Protein AF-A0A382S6Z7-F1 (afdb_monomer_lite)

Secondary structure (DSSP, 8-state):
-EEHHHHHHHHHHHTTS--TT--HHHHHHTTT-EE-TT--EESS--SS-------HHHHHHHHHHTHHHHHHGGG-SSHHHHHHHHHHHHHHTTS---HHHHHHHHHHHHHHHH--GGGS-SEEEEE--SSSHHHHHHHHH-TTSPEEEEE-HHHHHHHHHHHHHH-TT--EEE--SHHHHHHHHH-TT--EEEEEGGGGGGGGGS-EEEEEEESGGGGS-HHHHHHHHHHHHS-SSS--EEEEE--SEEE-TTS-EEEGGGSS---

Sequence (267 aa):
MLFDEDILVALEKAANKPEKTRSSFWEYELEDFSFTAKGEMTGLICVGNISKKYSQIHKAAHWLLQWPYRYIVRKSQNFGECYDLAKFIAEGQERAVTLDMVRQTLGLAVIKDNLDVKGLEGVNLVIGDGYGVMTSLLKLSYSETKIVTVNLTTPLLMDLVYARKAIPSLRIALPTNQVEMMDALNQNDIDVIAIQADNSKLIAEANVGLAVALHSMQEMTNSVIKSYFDLLRGNKNDRTAFYCLNRIYKQLYDGEEIKFFDFPWSP

Structure (mmCIF, N/CA/C/O backbone):
data_AF-A0A382S6Z7-F1
#
_entry.id   AF-A0A382S6Z7-F1
#
loop_
_atom_site.group_PDB
_atom_site.id
_atom_site.type_symbol
_atom_site.label_atom_id
_atom_site.label_alt_id
_atom_site.label_comp_id
_atom_site.label_asym_id
_atom_site.label_entity_id
_atom_site.label_seq_id
_atom_site.pdbx_PDB_ins_code
_atom_site.Cartn_x
_atom_site.Cartn_y
_atom_site.Cartn_z
_atom_site.occupancy
_atom_site.B_iso_or_equiv
_atom_site.auth_seq_id
_atom_site.auth_comp_id
_atom_site.auth_asym_id
_atom_site.auth_atom_id
_atom_site.pdbx_PDB_model_num
ATOM 1 N N . MET A 1 1 ? 0.080 17.765 10.768 1.00 82.56 1 MET A N 1
ATOM 2 C CA . MET A 1 1 ? -0.189 16.842 9.649 1.00 82.56 1 MET A CA 1
ATOM 3 C C . MET A 1 1 ? 0.324 17.497 8.384 1.00 82.56 1 MET A C 1
ATOM 5 O O . MET A 1 1 ? 0.127 18.699 8.235 1.00 82.56 1 MET A O 1
ATOM 9 N N . LEU A 1 2 ? 1.012 16.750 7.521 1.00 77.56 2 LEU A N 1
ATOM 10 C CA . LEU A 1 2 ? 1.468 17.248 6.217 1.00 77.56 2 LEU A CA 1
ATOM 11 C C . LEU A 1 2 ? 0.495 16.837 5.109 1.00 77.56 2 LEU A C 1
ATOM 13 O O . LEU A 1 2 ? -0.210 15.838 5.262 1.00 77.56 2 LEU A O 1
ATOM 17 N N . PHE A 1 3 ? 0.511 17.587 4.005 1.00 84.62 3 PHE A N 1
ATOM 18 C CA . PHE A 1 3 ? -0.336 17.370 2.832 1.00 84.62 3 PHE A CA 1
ATOM 19 C C . PHE A 1 3 ? 0.481 17.369 1.536 1.00 84.62 3 PHE A C 1
ATOM 21 O O . PHE A 1 3 ? 1.469 18.090 1.415 1.00 84.62 3 PHE A O 1
ATOM 28 N N . ASP A 1 4 ? 0.061 16.553 0.573 1.00 87.38 4 ASP A N 1
ATOM 29 C CA . ASP A 1 4 ? 0.499 16.595 -0.827 1.00 87.38 4 ASP A CA 1
ATOM 30 C C . ASP A 1 4 ? 2.032 16.677 -1.034 1.00 87.38 4 ASP A C 1
ATOM 32 O O . ASP A 1 4 ? 2.762 15.800 -0.564 1.00 87.38 4 ASP A O 1
ATOM 36 N N . GLU A 1 5 ? 2.558 17.635 -1.801 1.00 81.31 5 GLU A N 1
ATOM 37 C CA . GLU A 1 5 ? 3.997 17.708 -2.128 1.00 81.31 5 GLU A CA 1
ATOM 38 C C . GLU A 1 5 ? 4.900 17.799 -0.890 1.00 81.31 5 GLU A C 1
ATOM 40 O O . GLU A 1 5 ? 5.970 17.181 -0.858 1.00 81.31 5 GLU A O 1
ATOM 45 N N . ASP A 1 6 ? 4.434 18.451 0.178 1.00 89.94 6 ASP A N 1
ATOM 46 C CA . ASP A 1 6 ? 5.185 18.548 1.431 1.00 89.94 6 ASP A CA 1
ATOM 47 C C . ASP A 1 6 ? 5.413 17.169 2.068 1.00 89.94 6 ASP A C 1
ATOM 49 O O . ASP A 1 6 ? 6.440 16.945 2.714 1.00 89.94 6 ASP A O 1
ATOM 53 N N . ILE A 1 7 ? 4.501 16.213 1.839 1.00 94.62 7 ILE A N 1
ATOM 54 C CA . ILE A 1 7 ? 4.650 14.823 2.294 1.00 94.62 7 ILE A CA 1
ATOM 55 C C . ILE A 1 7 ? 5.824 14.149 1.594 1.00 94.62 7 ILE A C 1
ATOM 57 O O . ILE A 1 7 ? 6.635 13.506 2.258 1.00 94.62 7 ILE A O 1
ATOM 61 N N . LEU A 1 8 ? 5.930 14.281 0.268 1.00 96.06 8 LEU A N 1
ATOM 62 C CA . LEU A 1 8 ? 6.971 13.581 -0.490 1.00 96.06 8 LEU A CA 1
ATOM 63 C C . LEU A 1 8 ? 8.356 14.083 -0.084 1.00 96.06 8 LEU A C 1
ATOM 65 O O . LEU A 1 8 ? 9.254 13.288 0.183 1.00 96.06 8 LEU A O 1
ATOM 69 N N . VAL A 1 9 ? 8.499 15.403 0.055 1.00 95.88 9 VAL A N 1
ATOM 70 C CA . VAL A 1 9 ? 9.742 16.029 0.520 1.00 95.88 9 VAL A CA 1
ATOM 71 C C . VAL A 1 9 ? 10.069 15.614 1.958 1.00 95.88 9 VAL A C 1
ATOM 73 O O . VAL A 1 9 ? 11.237 15.403 2.291 1.00 95.88 9 VAL A O 1
ATOM 76 N N . ALA A 1 10 ? 9.067 15.493 2.832 1.00 96.12 10 ALA A N 1
ATOM 77 C CA . ALA A 1 10 ? 9.279 15.048 4.206 1.00 96.12 10 ALA A CA 1
ATOM 78 C C . ALA A 1 10 ? 9.725 13.580 4.287 1.00 96.12 10 ALA A C 1
ATOM 80 O O . ALA A 1 10 ? 10.651 13.277 5.043 1.00 96.12 10 ALA A O 1
ATOM 81 N N . LEU A 1 11 ? 9.115 12.692 3.496 1.00 97.12 11 LEU A N 1
ATOM 82 C CA . LEU A 1 11 ? 9.504 11.283 3.417 1.00 97.12 11 LEU A CA 1
ATOM 83 C C . LEU A 1 11 ? 10.901 11.122 2.805 1.00 97.12 11 LEU A C 1
ATOM 85 O O . LEU A 1 11 ? 11.712 10.390 3.362 1.00 97.12 11 LEU A O 1
ATOM 89 N N . GLU A 1 12 ? 11.235 11.863 1.743 1.00 96.56 12 GLU A N 1
ATOM 90 C CA . GLU A 1 12 ? 12.584 11.864 1.154 1.00 96.56 12 GLU A CA 1
ATOM 91 C C . GLU A 1 12 ? 13.645 12.283 2.182 1.00 96.56 12 GLU A C 1
ATOM 93 O O . GLU A 1 12 ? 14.653 11.601 2.363 1.00 96.56 12 GLU A O 1
ATOM 98 N N . LYS A 1 13 ? 13.390 13.348 2.955 1.00 95.56 13 LYS A N 1
ATOM 99 C CA . LYS A 1 13 ? 14.279 13.776 4.053 1.00 95.56 13 LYS A CA 1
ATOM 100 C C . LYS A 1 13 ? 14.400 12.741 5.176 1.00 95.56 13 LYS A C 1
ATOM 102 O O . LYS A 1 13 ? 15.355 12.789 5.953 1.00 95.56 13 LYS A O 1
ATOM 107 N N . ALA A 1 14 ? 13.418 11.856 5.318 1.00 94.88 14 ALA A N 1
ATOM 108 C CA . ALA A 1 14 ? 13.390 10.818 6.339 1.00 94.88 14 ALA A CA 1
ATOM 109 C C . ALA A 1 14 ? 13.899 9.452 5.843 1.00 94.88 14 ALA A C 1
ATOM 111 O O . ALA A 1 14 ? 14.156 8.599 6.685 1.00 94.88 14 ALA A O 1
ATOM 112 N N . ALA A 1 15 ? 14.100 9.258 4.535 1.00 91.38 15 ALA A N 1
ATOM 113 C CA . ALA A 1 15 ? 14.433 7.972 3.909 1.00 91.38 15 ALA A CA 1
ATOM 114 C C . ALA A 1 15 ? 15.647 7.263 4.541 1.00 91.38 15 ALA A C 1
ATOM 116 O O . ALA A 1 15 ? 15.628 6.054 4.763 1.00 91.38 15 ALA A O 1
ATOM 117 N N . ASN A 1 16 ?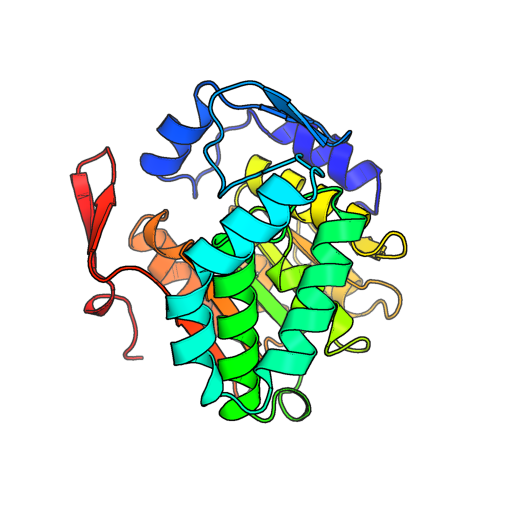 16.677 8.031 4.910 1.00 87.62 16 ASN A N 1
ATOM 118 C CA . ASN A 1 16 ? 17.919 7.503 5.487 1.00 87.62 16 ASN A CA 1
ATOM 119 C C . ASN A 1 16 ? 17.882 7.356 7.016 1.00 87.62 16 ASN A C 1
ATOM 121 O O . ASN A 1 16 ? 18.885 6.987 7.627 1.00 87.62 16 ASN A O 1
ATOM 125 N N . LYS A 1 17 ? 16.762 7.690 7.669 1.00 92.94 17 LYS A N 1
ATOM 126 C CA . LYS A 1 17 ? 16.643 7.524 9.119 1.00 92.94 17 LYS A CA 1
ATOM 127 C C . LYS A 1 17 ? 16.452 6.038 9.455 1.00 92.94 17 LYS A C 1
ATOM 129 O O . LYS A 1 17 ? 15.783 5.331 8.700 1.00 92.94 17 LYS A O 1
ATOM 134 N N . PRO A 1 18 ? 17.008 5.561 10.582 1.00 92.00 18 PRO A N 1
ATOM 135 C CA . PRO A 1 18 ? 16.705 4.227 11.086 1.00 92.00 18 PRO A CA 1
ATOM 136 C C . PRO A 1 18 ? 15.209 4.077 11.379 1.00 92.00 18 PRO A C 1
ATOM 138 O O . PRO A 1 18 ? 14.594 4.991 11.931 1.00 92.00 18 PRO A O 1
ATOM 141 N N . GLU A 1 19 ? 14.652 2.914 11.055 1.00 95.25 19 GLU A N 1
ATOM 142 C CA . GLU A 1 19 ? 13.253 2.558 11.312 1.00 95.25 19 GLU A CA 1
ATOM 143 C C . GLU A 1 19 ? 13.210 1.300 12.175 1.00 95.25 19 GLU A C 1
ATOM 145 O O . GLU A 1 19 ? 13.873 0.310 11.874 1.00 95.25 19 GLU A O 1
ATOM 150 N N . LYS A 1 20 ? 12.422 1.322 13.251 1.00 94.56 20 LYS A N 1
ATOM 151 C CA . LYS A 1 20 ? 12.337 0.207 14.211 1.00 94.56 20 LYS A CA 1
ATOM 152 C C . LYS A 1 20 ? 11.672 -1.031 13.620 1.00 94.56 20 LYS A C 1
ATOM 154 O O . LYS A 1 20 ? 11.891 -2.135 14.101 1.00 94.56 20 LYS A O 1
ATOM 159 N N . THR A 1 21 ? 10.812 -0.828 12.630 1.00 94.06 21 THR A N 1
ATOM 160 C CA . THR A 1 21 ? 10.058 -1.881 11.942 1.00 94.06 21 THR A CA 1
ATOM 161 C C . THR A 1 21 ? 10.783 -2.443 10.718 1.00 94.06 21 THR A C 1
ATOM 163 O O . THR A 1 21 ? 10.253 -3.341 10.062 1.00 94.06 21 THR A O 1
ATOM 166 N N . ARG A 1 22 ? 11.988 -1.946 10.405 1.00 95.06 22 ARG A N 1
ATOM 167 C CA . ARG A 1 22 ? 12.797 -2.439 9.287 1.00 95.06 22 ARG A CA 1
ATOM 168 C C . ARG A 1 22 ? 13.371 -3.815 9.624 1.00 95.06 22 ARG A C 1
ATOM 170 O O . ARG A 1 22 ? 13.937 -4.012 10.693 1.00 95.06 22 ARG A O 1
ATOM 177 N N . SER A 1 23 ? 13.195 -4.765 8.713 1.00 95.94 23 SER A N 1
ATOM 178 C CA . SER A 1 23 ? 13.784 -6.101 8.811 1.00 95.94 23 SER A CA 1
ATOM 179 C C . SER A 1 23 ? 15.176 -6.135 8.183 1.00 95.94 23 SER A C 1
ATOM 181 O O . SER A 1 23 ? 15.502 -5.280 7.358 1.00 95.94 23 SER A O 1
ATOM 183 N N . SER A 1 24 ? 15.951 -7.181 8.477 1.00 95.56 24 SER A N 1
ATOM 184 C CA . SER A 1 24 ? 17.239 -7.443 7.815 1.00 95.56 24 SER A CA 1
ATOM 185 C C . SER A 1 24 ? 17.129 -7.479 6.286 1.00 95.56 24 SER A C 1
ATOM 187 O O . SER A 1 24 ? 18.028 -7.012 5.592 1.00 95.56 24 SER A O 1
ATOM 189 N N . PHE A 1 25 ? 16.001 -7.964 5.747 1.00 94.00 25 PHE A N 1
ATOM 190 C CA . PHE A 1 25 ? 15.706 -7.895 4.314 1.00 94.00 25 PHE A CA 1
ATOM 191 C C . PHE A 1 25 ? 15.747 -6.452 3.806 1.00 94.00 25 PHE A C 1
ATOM 193 O O . PHE A 1 25 ? 16.512 -6.150 2.898 1.00 94.00 25 PHE A O 1
ATOM 200 N N . TRP A 1 26 ? 14.982 -5.549 4.420 1.00 93.31 26 TRP A N 1
ATOM 201 C CA . TRP A 1 26 ? 14.932 -4.151 3.991 1.00 93.31 26 TRP A CA 1
ATOM 202 C C . TRP A 1 26 ? 16.185 -3.347 4.342 1.00 93.31 26 TRP A C 1
ATOM 204 O O . TRP A 1 26 ? 16.448 -2.348 3.683 1.00 93.31 26 TRP A O 1
ATOM 214 N N . GLU A 1 27 ? 16.964 -3.748 5.346 1.00 93.44 27 GLU A N 1
ATOM 215 C CA . GLU A 1 27 ? 18.290 -3.163 5.582 1.00 93.44 27 GLU A CA 1
ATOM 216 C C . GLU A 1 27 ? 19.216 -3.400 4.387 1.00 93.44 27 GLU A C 1
ATOM 218 O O . GLU A 1 27 ? 19.804 -2.451 3.878 1.00 93.44 27 GLU A O 1
ATOM 223 N N . TYR A 1 28 ? 19.273 -4.640 3.900 1.00 91.56 28 TYR A N 1
ATOM 224 C CA . TYR A 1 28 ? 20.085 -5.011 2.743 1.00 91.56 28 TYR A CA 1
ATOM 225 C C . TYR A 1 28 ? 19.556 -4.404 1.438 1.00 91.56 28 TYR A C 1
ATOM 227 O O . TYR A 1 28 ? 20.299 -3.796 0.675 1.00 91.56 28 TYR A O 1
ATOM 235 N N . GLU A 1 29 ? 18.248 -4.516 1.189 1.00 89.38 29 GLU A N 1
ATOM 236 C CA . GLU A 1 29 ? 17.618 -4.000 -0.032 1.00 89.38 29 GLU A CA 1
ATOM 237 C C . GLU A 1 29 ? 17.712 -2.466 -0.169 1.00 89.38 29 GLU A C 1
ATOM 239 O O . GLU A 1 29 ? 17.576 -1.938 -1.275 1.00 89.38 29 GLU A O 1
ATOM 244 N N . LEU A 1 30 ? 17.919 -1.738 0.936 1.00 90.25 30 LEU A N 1
ATOM 245 C CA . LEU A 1 30 ? 18.065 -0.279 0.940 1.00 90.25 30 LEU A CA 1
ATOM 246 C C . LEU A 1 30 ? 19.521 0.210 0.981 1.00 90.25 30 LEU A C 1
ATOM 248 O O . LEU A 1 30 ? 19.723 1.416 0.869 1.00 90.25 30 LEU A O 1
ATOM 252 N N . GLU A 1 31 ? 20.521 -0.670 1.116 1.00 88.25 31 GLU A N 1
ATOM 253 C CA . GLU A 1 31 ? 21.931 -0.273 1.295 1.00 88.25 31 GLU A CA 1
ATOM 254 C C . GLU A 1 31 ? 22.450 0.594 0.133 1.00 88.25 31 GLU A C 1
ATOM 256 O O . GLU A 1 31 ? 23.046 1.647 0.359 1.00 88.25 31 GLU A O 1
ATOM 261 N N . ASP A 1 32 ? 22.126 0.206 -1.103 1.00 85.31 32 ASP A N 1
ATOM 262 C CA . ASP A 1 32 ? 22.527 0.908 -2.331 1.00 85.31 32 ASP A CA 1
ATOM 263 C C . ASP A 1 32 ? 21.342 1.528 -3.087 1.00 85.31 32 ASP A C 1
ATOM 265 O O . ASP A 1 32 ? 21.479 1.932 -4.245 1.00 85.31 32 ASP A O 1
ATOM 269 N N . PHE A 1 33 ? 20.162 1.589 -2.468 1.00 90.62 33 PHE A N 1
ATOM 270 C CA . PHE A 1 33 ? 18.942 2.071 -3.109 1.00 90.62 33 PHE A CA 1
ATOM 271 C C . PHE A 1 33 ? 18.539 3.451 -2.593 1.00 90.62 33 PHE A C 1
ATOM 273 O O . PHE A 1 33 ? 18.463 3.696 -1.391 1.00 90.62 33 PHE A O 1
ATOM 280 N N . SER A 1 34 ? 18.179 4.351 -3.508 1.00 90.81 34 SER A N 1
ATOM 281 C CA . SER A 1 34 ? 17.532 5.608 -3.136 1.00 90.81 34 SER A CA 1
ATOM 282 C C . SER A 1 34 ? 16.433 6.010 -4.109 1.00 90.81 34 SER A C 1
ATOM 284 O O . SER A 1 34 ? 16.435 5.651 -5.293 1.00 90.81 34 SER A O 1
ATOM 286 N N . PHE A 1 35 ? 15.483 6.780 -3.584 1.00 93.69 35 PHE A N 1
ATOM 287 C CA . PHE A 1 35 ? 14.333 7.275 -4.320 1.00 93.69 35 PHE A CA 1
ATOM 288 C C . PHE A 1 35 ? 13.983 8.698 -3.876 1.00 93.69 35 PHE A C 1
ATOM 290 O O . PHE A 1 35 ? 14.028 9.000 -2.684 1.00 93.69 35 PHE A O 1
ATOM 297 N N . THR A 1 36 ? 13.638 9.565 -4.828 1.00 94.62 36 THR A N 1
ATOM 298 C CA . THR A 1 36 ? 13.372 10.993 -4.572 1.00 94.62 36 THR A CA 1
ATOM 299 C C . THR A 1 36 ? 11.892 11.339 -4.714 1.00 94.62 36 THR A C 1
ATOM 301 O O . THR A 1 36 ? 11.138 10.636 -5.393 1.00 94.62 36 THR A O 1
ATOM 304 N N . ALA A 1 37 ? 11.465 12.478 -4.158 1.00 95.06 37 ALA A N 1
ATOM 305 C CA . ALA A 1 37 ? 10.106 13.001 -4.329 1.00 95.06 37 ALA A CA 1
ATOM 306 C C . ALA A 1 37 ? 9.730 13.252 -5.801 1.00 95.06 37 ALA A C 1
ATOM 308 O O . ALA A 1 37 ? 8.556 13.231 -6.158 1.00 95.06 37 ALA A O 1
ATOM 309 N N . LYS A 1 38 ? 10.723 13.426 -6.683 1.00 92.75 38 LYS A N 1
ATOM 310 C CA . LYS A 1 38 ? 10.524 13.583 -8.135 1.00 92.75 38 LYS A CA 1
ATOM 311 C C . LYS A 1 38 ? 10.330 12.252 -8.870 1.00 92.75 38 LYS A C 1
ATOM 313 O O . LYS A 1 38 ? 10.080 12.234 -10.076 1.00 92.75 38 LYS A O 1
ATOM 318 N N . GLY A 1 39 ? 10.447 11.128 -8.167 1.00 90.88 39 GLY A N 1
ATOM 319 C CA . GLY A 1 39 ? 10.355 9.793 -8.745 1.00 90.88 39 GLY A CA 1
ATOM 320 C C . GLY A 1 39 ? 11.619 9.336 -9.470 1.00 90.88 39 GLY A C 1
ATOM 321 O O . GLY A 1 39 ? 11.532 8.505 -10.380 1.00 90.88 39 GLY A O 1
ATOM 322 N N . GLU A 1 40 ? 12.776 9.887 -9.101 1.00 90.75 40 GLU A N 1
ATOM 323 C CA . GLU A 1 40 ? 14.080 9.424 -9.571 1.00 90.75 40 GLU A CA 1
ATOM 324 C C . GLU A 1 40 ? 14.557 8.278 -8.681 1.00 90.75 40 GLU A C 1
ATOM 326 O O . GLU A 1 40 ? 14.350 8.297 -7.471 1.00 90.75 40 GLU A O 1
ATOM 331 N N . MET A 1 41 ? 15.173 7.270 -9.292 1.00 89.00 41 MET A N 1
ATOM 332 C CA . MET A 1 41 ? 15.599 6.043 -8.628 1.00 89.00 41 MET A CA 1
ATOM 333 C C . MET A 1 41 ? 17.057 5.774 -8.977 1.00 89.00 41 MET A C 1
ATOM 335 O O . MET A 1 41 ? 17.421 5.821 -10.156 1.00 89.00 41 MET A O 1
ATOM 339 N N . THR A 1 42 ? 17.873 5.473 -7.971 1.00 86.12 42 THR A N 1
ATOM 340 C CA . THR A 1 42 ? 19.259 5.025 -8.157 1.00 86.12 42 THR A CA 1
ATOM 341 C C . THR A 1 42 ? 19.510 3.762 -7.338 1.00 86.12 42 THR A C 1
ATOM 343 O O . THR A 1 42 ? 18.844 3.544 -6.327 1.00 86.12 42 THR A O 1
ATOM 346 N N . GLY A 1 43 ? 20.428 2.917 -7.812 1.00 82.31 43 GLY A N 1
ATOM 347 C CA . GLY A 1 43 ? 20.705 1.615 -7.205 1.00 82.31 43 GLY A CA 1
ATOM 348 C C . GLY A 1 43 ? 20.059 0.428 -7.911 1.00 82.31 43 GLY A C 1
ATOM 349 O O . GLY A 1 43 ? 19.404 0.561 -8.951 1.00 82.31 43 GLY A O 1
ATOM 350 N N . LEU A 1 44 ? 20.263 -0.756 -7.334 1.00 70.81 44 LEU A N 1
ATOM 351 C CA . LEU A 1 44 ? 19.542 -1.968 -7.711 1.00 70.81 44 LEU A CA 1
ATOM 352 C C . LEU A 1 44 ? 18.081 -1.840 -7.270 1.00 70.81 44 LEU A C 1
ATOM 354 O O . LEU A 1 44 ? 17.795 -1.505 -6.126 1.00 70.81 44 LEU A O 1
ATOM 358 N N . ILE A 1 45 ? 17.148 -2.086 -8.193 1.00 66.19 45 ILE A N 1
ATOM 359 C CA . ILE A 1 45 ? 15.714 -2.022 -7.893 1.00 66.19 45 ILE A CA 1
ATOM 360 C C . ILE A 1 45 ? 15.371 -3.156 -6.924 1.00 66.19 45 ILE A C 1
ATOM 362 O O . ILE A 1 45 ? 15.356 -4.318 -7.329 1.00 66.19 45 ILE A O 1
ATOM 366 N N . CYS A 1 46 ? 15.050 -2.801 -5.684 1.00 64.88 46 CYS A N 1
ATOM 367 C CA . CYS A 1 46 ? 14.620 -3.741 -4.652 1.00 64.88 46 CYS A CA 1
ATOM 368 C C . CYS A 1 46 ? 13.095 -3.915 -4.569 1.00 64.88 46 CYS A C 1
ATOM 370 O O . CYS A 1 46 ? 12.597 -4.925 -4.076 1.00 64.88 46 CYS A O 1
ATOM 372 N N . VAL A 1 47 ? 12.328 -2.956 -5.098 1.00 62.12 47 VAL A N 1
ATOM 373 C CA . VAL A 1 47 ? 10.860 -2.976 -5.057 1.00 62.12 47 VAL A CA 1
ATOM 374 C C . VAL A 1 47 ? 10.313 -3.423 -6.407 1.00 62.12 47 VAL A C 1
ATOM 376 O O . VAL A 1 47 ? 10.477 -2.720 -7.402 1.00 62.12 47 VAL A O 1
ATOM 379 N N . GLY A 1 48 ? 9.633 -4.571 -6.462 1.00 59.66 48 GLY A N 1
ATOM 380 C CA . GLY A 1 48 ? 8.891 -5.038 -7.642 1.00 59.66 48 GLY A CA 1
ATOM 381 C C . GLY A 1 48 ? 9.660 -4.963 -8.975 1.00 59.66 48 GLY A C 1
ATOM 382 O O . GLY A 1 48 ? 10.868 -5.159 -9.040 1.00 59.66 48 GLY A O 1
ATOM 383 N N . ASN A 1 49 ? 8.953 -4.718 -10.083 1.00 63.62 49 ASN A N 1
ATOM 384 C CA . ASN A 1 49 ? 9.571 -4.592 -11.408 1.00 63.62 49 ASN A CA 1
ATOM 385 C C . ASN A 1 49 ? 9.056 -3.335 -12.123 1.00 63.62 49 ASN A C 1
ATOM 387 O O . ASN A 1 49 ? 7.843 -3.139 -12.222 1.00 63.62 49 ASN A O 1
ATOM 391 N N . ILE A 1 50 ? 9.971 -2.519 -12.657 1.00 68.38 50 ILE A N 1
ATOM 392 C CA . ILE A 1 50 ? 9.675 -1.381 -13.535 1.00 68.38 50 ILE A CA 1
ATOM 393 C C . ILE A 1 50 ? 10.187 -1.701 -14.940 1.00 68.38 50 ILE A C 1
ATOM 395 O O . ILE A 1 50 ? 11.382 -1.893 -15.150 1.00 68.38 50 ILE A O 1
ATOM 399 N N . SER A 1 51 ? 9.300 -1.642 -15.935 1.00 67.81 51 SER A N 1
ATOM 400 C CA . SER A 1 51 ? 9.698 -1.625 -17.347 1.00 67.81 51 SER A CA 1
ATOM 401 C C . SER A 1 51 ? 9.160 -0.368 -18.024 1.00 67.81 51 SER A C 1
ATOM 403 O O . SER A 1 51 ? 7.960 -0.251 -18.256 1.00 67.81 51 SER A O 1
ATOM 405 N N . LYS A 1 52 ? 10.050 0.574 -18.367 1.00 64.88 52 LYS A N 1
ATOM 406 C CA . LYS A 1 52 ? 9.722 1.821 -19.093 1.00 64.88 52 LYS A CA 1
ATOM 407 C C . LYS A 1 52 ? 9.567 1.628 -20.617 1.00 64.88 52 LYS A C 1
ATOM 409 O O . LYS A 1 52 ? 9.637 2.590 -21.375 1.00 64.88 52 LYS A O 1
ATOM 414 N N . LYS A 1 53 ? 9.458 0.393 -21.125 1.00 60.66 53 LYS A N 1
ATOM 415 C CA . LYS A 1 53 ? 9.682 0.116 -22.558 1.00 60.66 53 LYS A CA 1
ATOM 416 C C . LYS A 1 53 ? 8.382 -0.027 -23.355 1.00 60.66 53 LYS A C 1
ATOM 418 O O . LYS A 1 53 ? 7.621 -0.974 -23.190 1.00 60.66 53 LYS A O 1
ATOM 423 N N . TYR A 1 54 ? 8.194 0.910 -24.285 1.00 61.34 54 TYR A N 1
ATOM 424 C CA . TYR A 1 54 ? 6.974 1.111 -25.073 1.00 61.34 54 TYR A CA 1
ATOM 425 C C . TYR A 1 54 ? 6.925 0.391 -26.428 1.00 61.34 54 TYR A C 1
ATOM 427 O O . TYR A 1 54 ? 5.911 0.511 -27.119 1.00 61.34 54 TYR A O 1
ATOM 435 N N . SER A 1 55 ? 7.972 -0.331 -26.854 1.00 71.56 55 SER A N 1
ATOM 436 C CA . SER A 1 55 ? 7.944 -0.935 -28.194 1.00 71.56 55 SER A CA 1
ATOM 437 C C . SER A 1 55 ? 6.815 -1.965 -28.296 1.00 71.56 55 SER A C 1
ATOM 439 O O . SER A 1 55 ? 6.595 -2.768 -27.386 1.00 71.56 55 SER A O 1
ATOM 441 N N . GLN A 1 56 ? 6.080 -1.944 -29.409 1.00 73.50 56 GLN A N 1
ATOM 442 C CA . GLN A 1 56 ? 4.931 -2.835 -29.599 1.00 73.50 56 GLN A CA 1
ATOM 443 C C . GLN A 1 56 ? 5.340 -4.313 -29.555 1.00 73.50 56 GLN A C 1
ATOM 445 O O . GLN A 1 56 ? 4.615 -5.145 -29.019 1.00 73.50 56 GLN A O 1
ATOM 450 N N . ILE A 1 57 ? 6.554 -4.623 -30.023 1.00 77.62 57 ILE A N 1
ATOM 451 C CA . ILE A 1 57 ? 7.159 -5.959 -29.932 1.00 77.62 57 ILE A CA 1
ATOM 452 C C . ILE A 1 57 ? 7.344 -6.369 -28.468 1.00 77.62 57 ILE A C 1
ATOM 454 O O . ILE A 1 57 ? 7.020 -7.491 -28.090 1.00 77.62 57 ILE A O 1
ATOM 458 N N . HIS A 1 58 ? 7.826 -5.456 -27.622 1.00 74.50 58 HIS A N 1
ATOM 459 C CA . HIS A 1 58 ? 8.018 -5.729 -26.203 1.00 74.50 58 HIS A CA 1
ATOM 460 C C . HIS A 1 58 ? 6.682 -5.922 -25.477 1.00 74.50 58 HIS A C 1
ATOM 462 O O . HIS A 1 58 ? 6.552 -6.854 -24.687 1.00 74.50 58 HIS A O 1
ATOM 468 N N . LYS A 1 59 ? 5.664 -5.111 -25.799 1.00 72.19 59 LYS A N 1
ATOM 469 C CA . LYS A 1 59 ? 4.298 -5.287 -25.278 1.00 72.19 59 LYS A CA 1
ATOM 470 C C . LYS A 1 59 ? 3.712 -6.642 -25.682 1.00 72.19 59 LYS A C 1
ATOM 472 O O . LYS A 1 59 ? 3.161 -7.336 -24.831 1.00 72.19 59 LYS A O 1
ATOM 477 N N . ALA A 1 60 ? 3.881 -7.044 -26.943 1.00 79.00 60 ALA A N 1
ATOM 478 C CA . ALA A 1 60 ? 3.438 -8.346 -27.435 1.00 79.00 60 ALA A CA 1
ATOM 479 C C . ALA A 1 60 ? 4.165 -9.502 -26.728 1.00 79.00 60 ALA A C 1
ATOM 481 O O . ALA A 1 60 ? 3.518 -10.439 -26.265 1.00 79.00 60 ALA A O 1
ATOM 482 N N . ALA A 1 61 ? 5.488 -9.412 -26.565 1.00 81.31 61 ALA A N 1
ATOM 483 C CA . ALA A 1 61 ? 6.273 -10.408 -25.839 1.00 81.31 61 ALA A CA 1
ATOM 484 C C . ALA A 1 61 ? 5.848 -10.512 -24.364 1.00 81.31 61 ALA A C 1
ATOM 486 O O . ALA A 1 61 ? 5.606 -11.612 -23.872 1.00 81.31 61 ALA A O 1
ATOM 487 N N . HIS A 1 62 ? 5.679 -9.381 -23.671 1.00 77.31 62 HIS A N 1
ATOM 488 C CA . HIS A 1 62 ? 5.166 -9.353 -22.299 1.00 77.31 62 HIS A CA 1
ATOM 489 C C . HIS A 1 62 ? 3.783 -9.994 -22.195 1.00 77.31 62 HIS A C 1
ATOM 491 O O . HIS A 1 62 ? 3.538 -10.798 -21.298 1.00 77.31 62 HIS A O 1
ATOM 497 N N . TRP A 1 63 ? 2.886 -9.669 -23.124 1.00 79.62 63 TRP A N 1
ATOM 498 C CA . TRP A 1 63 ? 1.548 -10.240 -23.154 1.00 79.62 63 TRP A CA 1
ATOM 499 C C . TRP A 1 63 ? 1.581 -11.762 -23.349 1.00 79.62 63 TRP A C 1
ATOM 501 O O . TRP A 1 63 ? 0.904 -12.479 -22.609 1.00 79.62 63 TRP A O 1
ATOM 511 N N . LEU A 1 64 ? 2.412 -12.253 -24.276 1.00 84.19 64 LEU A N 1
ATOM 512 C CA . LEU A 1 64 ? 2.604 -13.683 -24.537 1.00 84.19 64 LEU A CA 1
ATOM 513 C C . LEU A 1 64 ? 3.170 -14.413 -23.314 1.00 84.19 64 LEU A C 1
ATOM 515 O O . LEU A 1 64 ? 2.645 -15.451 -22.924 1.00 84.19 64 LEU A O 1
ATOM 519 N N . LEU A 1 65 ? 4.191 -13.855 -22.659 1.00 85.25 65 LEU A N 1
ATOM 520 C CA . LEU A 1 65 ? 4.794 -14.454 -21.461 1.00 85.25 65 LEU A CA 1
ATOM 521 C C . LEU A 1 65 ? 3.843 -14.450 -20.254 1.00 85.25 65 LEU A C 1
ATOM 523 O O . LEU A 1 65 ? 3.947 -15.300 -19.373 1.00 85.25 65 LEU A O 1
ATOM 527 N N . GLN A 1 66 ? 2.884 -13.525 -20.220 1.00 82.62 66 GLN A N 1
ATOM 528 C CA . GLN A 1 66 ? 1.833 -13.481 -19.204 1.00 82.62 66 GLN A CA 1
ATOM 529 C C . GLN A 1 66 ? 0.640 -14.399 -19.523 1.00 82.62 66 GLN A C 1
ATOM 531 O O . GLN A 1 66 ? -0.260 -14.524 -18.690 1.00 82.62 66 GLN A O 1
ATOM 536 N N . TRP A 1 67 ? 0.599 -15.047 -20.695 1.00 82.62 67 TRP A N 1
ATOM 537 C CA . TRP A 1 67 ? -0.537 -15.867 -21.127 1.00 82.62 67 TRP A CA 1
ATOM 538 C C . TRP A 1 67 ? -0.963 -16.949 -20.118 1.00 82.62 67 TRP A C 1
ATOM 540 O O . TRP A 1 67 ? -2.167 -17.056 -19.874 1.00 82.62 67 TRP A O 1
ATOM 550 N N . PRO A 1 68 ? -0.052 -17.708 -19.469 1.00 83.31 68 PRO A N 1
ATOM 551 C CA . PRO A 1 68 ? -0.457 -18.711 -18.483 1.00 83.31 68 PRO A CA 1
ATOM 552 C C . PRO A 1 68 ? -1.256 -18.105 -17.323 1.00 83.31 68 PRO A C 1
ATOM 554 O O . PRO A 1 68 ? -2.290 -18.641 -16.929 1.00 83.31 68 PRO A O 1
ATOM 557 N N . TYR A 1 69 ? -0.838 -16.933 -16.836 1.00 77.06 69 TYR A N 1
ATOM 558 C CA . TYR A 1 69 ? -1.565 -16.201 -15.800 1.00 77.06 69 TYR A CA 1
ATOM 559 C C . TYR A 1 69 ? -2.919 -15.728 -16.325 1.00 77.06 69 TYR A C 1
ATOM 561 O O . TYR A 1 69 ? -3.938 -15.965 -15.686 1.00 77.06 69 TYR A O 1
ATOM 569 N N . ARG A 1 70 ? -2.961 -15.170 -17.541 1.00 75.31 70 ARG A N 1
ATOM 570 C CA . ARG A 1 70 ? -4.213 -14.754 -18.199 1.00 75.31 70 ARG A CA 1
ATOM 571 C C . ARG A 1 70 ? -5.195 -15.902 -18.416 1.00 75.31 70 ARG A C 1
ATOM 573 O O . ARG A 1 70 ? -6.394 -15.664 -18.477 1.00 75.31 70 ARG A O 1
ATOM 580 N N . TYR A 1 71 ? -4.711 -17.132 -18.551 1.00 81.19 71 TYR A N 1
ATOM 581 C CA . TYR A 1 71 ? -5.561 -18.311 -18.640 1.00 81.19 71 TYR A CA 1
ATOM 582 C C . TYR A 1 71 ? -6.175 -18.677 -17.282 1.00 81.19 71 TYR A C 1
ATOM 584 O O . TYR A 1 71 ? -7.380 -18.906 -17.207 1.00 81.19 71 TYR A O 1
ATOM 592 N N . ILE A 1 72 ? -5.378 -18.664 -16.208 1.00 75.56 72 ILE A N 1
ATOM 593 C CA . ILE A 1 72 ? -5.843 -18.956 -14.840 1.00 75.56 72 ILE A CA 1
ATOM 594 C C . ILE A 1 72 ? -6.939 -17.971 -14.411 1.00 75.56 72 ILE A C 1
ATOM 596 O O . ILE A 1 72 ? -7.956 -18.378 -13.849 1.00 75.56 72 ILE A O 1
ATOM 600 N N . VAL A 1 73 ? -6.771 -16.689 -14.738 1.00 76.50 73 VAL A N 1
ATOM 601 C CA . VAL A 1 73 ? -7.708 -15.623 -14.344 1.00 76.50 73 VAL A CA 1
ATOM 602 C C . VAL A 1 73 ? -9.012 -15.596 -15.143 1.00 76.50 73 VAL A C 1
ATOM 604 O O . VAL A 1 73 ? -9.918 -14.870 -14.758 1.00 76.50 73 VAL A O 1
ATOM 607 N N . ARG A 1 74 ? -9.176 -16.408 -16.202 1.00 72.00 74 ARG A N 1
ATOM 608 C CA . ARG A 1 74 ? -10.447 -16.490 -16.961 1.00 72.00 74 ARG A CA 1
ATOM 609 C C . ARG A 1 74 ? -11.638 -16.922 -16.105 1.00 72.00 74 ARG A C 1
ATOM 611 O O . ARG A 1 74 ? -12.775 -16.728 -16.513 1.00 72.00 74 ARG A O 1
ATOM 618 N N . LYS A 1 75 ? -11.375 -17.557 -14.959 1.00 80.12 75 LYS A N 1
ATOM 619 C CA . LYS A 1 75 ? -12.406 -17.964 -13.999 1.00 80.12 75 LYS A CA 1
ATOM 620 C C . LYS A 1 75 ? -12.959 -16.793 -13.186 1.00 80.12 75 LYS A C 1
ATOM 622 O O . LYS A 1 75 ? -14.047 -16.922 -12.640 1.00 80.12 75 LYS A O 1
ATOM 627 N N . SER A 1 76 ? -12.209 -15.697 -13.092 1.00 87.19 76 SER A N 1
ATOM 628 C CA . SER A 1 76 ? -12.637 -14.501 -12.379 1.00 87.19 76 SER A CA 1
ATOM 629 C C . SER A 1 76 ? -13.608 -13.698 -13.233 1.00 87.19 76 SER A C 1
ATOM 631 O O . SER A 1 76 ? -13.344 -13.447 -14.411 1.00 87.19 76 SER A O 1
ATOM 633 N N . GLN A 1 77 ? -14.719 -13.276 -12.633 1.00 92.25 77 GLN A N 1
ATOM 634 C CA . GLN A 1 77 ? -15.720 -12.453 -13.313 1.00 92.25 77 GLN A CA 1
ATOM 635 C C . GLN A 1 77 ? -15.283 -10.984 -13.343 1.00 92.25 77 GLN A C 1
ATOM 637 O O . GLN A 1 77 ? -15.574 -10.267 -14.298 1.00 92.25 77 GLN A O 1
ATOM 642 N N . ASN A 1 78 ? -14.520 -10.560 -12.333 1.00 94.31 78 ASN A N 1
ATOM 643 C CA . ASN A 1 78 ? -14.079 -9.179 -12.159 1.00 94.31 78 ASN A CA 1
ATOM 644 C C . ASN A 1 78 ? -12.707 -8.860 -12.783 1.00 94.31 78 ASN A C 1
ATOM 646 O O . ASN A 1 78 ? -12.325 -7.691 -12.850 1.00 94.31 78 ASN A O 1
ATOM 650 N N . PHE A 1 79 ? -11.951 -9.858 -13.263 1.00 93.38 79 PHE A N 1
ATOM 651 C CA . PHE A 1 79 ? -10.587 -9.624 -13.758 1.00 93.38 79 PHE A CA 1
ATOM 652 C C . PHE A 1 79 ? -10.520 -8.638 -14.928 1.00 93.38 79 PHE A C 1
ATOM 654 O O . PHE A 1 79 ? -9.590 -7.841 -14.978 1.00 93.38 79 PHE A O 1
ATOM 661 N N . GLY A 1 80 ? -11.482 -8.673 -15.858 1.00 92.69 80 GLY A N 1
ATOM 662 C CA . GLY A 1 80 ? -11.498 -7.764 -17.011 1.00 92.69 80 GLY A CA 1
ATOM 663 C C . GLY A 1 80 ? -11.512 -6.293 -16.591 1.00 92.69 80 GLY A C 1
ATOM 664 O O . GLY A 1 80 ? -10.628 -5.536 -16.986 1.00 92.69 80 GLY A O 1
ATOM 665 N N . GLU A 1 81 ? -12.449 -5.931 -15.713 1.00 95.25 81 GLU A N 1
ATOM 666 C CA . GLU A 1 81 ? -12.588 -4.578 -15.163 1.00 95.25 81 GLU A CA 1
ATOM 667 C C . GLU A 1 81 ? -11.334 -4.154 -14.383 1.00 95.25 81 GLU A C 1
ATOM 669 O O . GLU A 1 81 ? -10.757 -3.100 -14.647 1.00 95.25 81 GLU A O 1
ATOM 674 N N . CYS A 1 82 ? -10.842 -5.002 -13.471 1.00 96.31 82 CYS A N 1
ATOM 675 C CA . CYS A 1 82 ? -9.628 -4.700 -12.711 1.00 96.31 82 CYS A CA 1
ATOM 676 C C . CYS A 1 82 ? -8.402 -4.544 -13.626 1.00 96.31 82 CYS A C 1
ATOM 678 O O . CYS A 1 82 ? -7.518 -3.729 -13.358 1.00 96.31 82 CYS A O 1
ATOM 680 N N . TYR A 1 83 ? -8.323 -5.325 -14.705 1.00 94.88 83 TYR A N 1
ATOM 681 C CA . TYR A 1 83 ? -7.217 -5.270 -15.655 1.00 94.88 83 TYR A CA 1
ATOM 682 C C . TYR A 1 83 ? -7.263 -4.012 -16.529 1.00 94.88 83 TYR A C 1
ATOM 684 O O . TYR A 1 83 ? -6.211 -3.485 -16.899 1.00 94.88 83 TYR A O 1
ATOM 692 N N . ASP A 1 84 ? -8.453 -3.492 -16.827 1.00 96.44 84 ASP A N 1
ATOM 693 C CA . ASP A 1 84 ? -8.605 -2.191 -17.476 1.00 96.44 84 ASP A CA 1
ATOM 694 C C . ASP A 1 84 ? -8.083 -1.056 -16.588 1.00 96.44 84 ASP A C 1
ATOM 696 O O . ASP A 1 84 ? -7.283 -0.242 -17.059 1.00 96.44 84 ASP A O 1
ATOM 700 N N . LEU A 1 85 ? -8.400 -1.079 -15.289 1.00 98.06 85 LEU A N 1
ATOM 701 C CA . LEU A 1 85 ? -7.817 -0.150 -14.315 1.00 98.06 85 LEU A CA 1
ATOM 702 C C . LEU A 1 85 ? -6.294 -0.300 -14.215 1.00 98.06 85 LEU A C 1
ATOM 704 O O . LEU A 1 85 ? -5.573 0.692 -14.192 1.00 98.06 85 LEU A O 1
ATOM 708 N N . ALA A 1 86 ? -5.771 -1.526 -14.223 1.00 96.06 86 ALA A N 1
ATOM 709 C CA . ALA A 1 86 ? -4.328 -1.759 -14.177 1.00 96.06 86 ALA A CA 1
ATOM 710 C C . ALA A 1 86 ? -3.588 -1.191 -15.398 1.00 96.06 86 ALA A C 1
ATOM 712 O O . ALA A 1 86 ? -2.477 -0.681 -15.256 1.00 96.06 86 ALA A O 1
ATOM 713 N N . LYS A 1 87 ? -4.195 -1.250 -16.594 1.00 95.00 87 LYS A N 1
ATOM 714 C CA . LYS A 1 87 ? -3.653 -0.591 -17.795 1.00 95.00 87 LYS A CA 1
ATOM 715 C C . LYS A 1 87 ? -3.641 0.928 -17.636 1.00 95.00 87 LYS A C 1
ATOM 717 O O . LYS A 1 87 ? -2.617 1.530 -17.937 1.00 95.00 87 LYS A O 1
ATOM 722 N N . PHE A 1 88 ? -4.735 1.510 -17.142 1.00 97.31 88 PHE A N 1
ATOM 723 C CA . PHE A 1 88 ? -4.830 2.946 -16.868 1.00 97.31 88 PHE A CA 1
ATOM 724 C C . PHE A 1 88 ? -3.750 3.402 -15.874 1.00 97.31 88 PHE A C 1
ATOM 726 O O . PHE A 1 88 ? -3.008 4.343 -16.142 1.00 97.31 88 PHE A O 1
ATOM 733 N N . ILE A 1 89 ? -3.585 2.670 -14.768 1.00 97.50 89 ILE A N 1
ATOM 734 C CA . ILE A 1 89 ? -2.545 2.928 -13.762 1.00 97.50 89 ILE A CA 1
ATOM 735 C C . ILE A 1 89 ? -1.152 2.829 -14.389 1.00 97.50 89 ILE A C 1
ATOM 737 O O . ILE A 1 89 ? -0.321 3.703 -14.172 1.00 97.50 89 ILE A O 1
ATOM 741 N N . ALA A 1 90 ? -0.881 1.779 -15.171 1.00 94.44 90 ALA A N 1
ATOM 742 C CA . ALA A 1 90 ? 0.423 1.590 -15.803 1.00 94.44 90 ALA A CA 1
ATOM 743 C C . ALA A 1 90 ? 0.763 2.731 -16.774 1.00 94.44 90 ALA A C 1
ATOM 745 O O . ALA A 1 90 ? 1.904 3.191 -16.794 1.00 94.44 90 ALA A O 1
ATOM 746 N N . GLU A 1 91 ? -0.225 3.207 -17.534 1.00 94.12 91 GLU A N 1
ATOM 747 C CA . GLU A 1 91 ? -0.086 4.355 -18.429 1.00 94.12 91 GLU A CA 1
ATOM 748 C C . GLU A 1 91 ? 0.232 5.641 -17.658 1.00 94.12 91 GLU A C 1
ATOM 750 O O . GLU A 1 91 ? 1.238 6.278 -17.963 1.00 94.12 91 GLU A O 1
ATOM 755 N N . GLY A 1 92 ? -0.533 5.967 -16.608 1.00 94.62 92 GLY A N 1
ATOM 756 C CA . GLY A 1 92 ? -0.255 7.135 -15.761 1.00 94.62 92 GLY A CA 1
ATOM 757 C C . GLY A 1 92 ? 1.102 7.051 -15.051 1.00 94.62 92 GLY A C 1
ATOM 758 O O . GLY A 1 92 ? 1.824 8.035 -14.940 1.00 94.62 92 GLY A O 1
ATOM 759 N N . GLN A 1 93 ? 1.515 5.850 -14.643 1.00 93.75 93 GLN A N 1
ATOM 760 C CA . GLN A 1 93 ? 2.830 5.581 -14.049 1.00 93.75 93 GLN A CA 1
ATOM 761 C C . GLN A 1 93 ? 3.984 5.510 -15.066 1.00 93.75 93 GLN A C 1
ATOM 763 O O . GLN A 1 93 ? 5.122 5.239 -14.666 1.00 93.75 93 GLN A O 1
ATOM 768 N N . GLU A 1 94 ? 3.708 5.719 -16.357 1.00 90.88 94 GLU A N 1
ATOM 769 C CA . GLU A 1 94 ? 4.667 5.643 -17.462 1.00 90.88 94 GLU A CA 1
ATOM 770 C C . GLU A 1 94 ? 5.450 4.314 -17.510 1.00 90.88 94 GLU A C 1
ATOM 772 O O . GLU A 1 94 ? 6.671 4.271 -17.717 1.00 90.88 94 GLU A O 1
ATOM 777 N N . ARG A 1 95 ? 4.749 3.196 -17.291 1.00 88.06 95 ARG A N 1
ATOM 778 C CA . ARG A 1 95 ? 5.327 1.845 -17.236 1.00 88.06 95 ARG A CA 1
ATOM 779 C C . ARG A 1 95 ? 4.508 0.827 -18.024 1.00 88.06 95 ARG A C 1
ATOM 781 O O . ARG A 1 95 ? 3.326 0.995 -18.301 1.00 88.06 95 ARG A O 1
ATOM 788 N N . ALA A 1 96 ? 5.142 -0.283 -18.379 1.00 88.12 96 ALA A N 1
ATOM 789 C CA . ALA A 1 96 ? 4.435 -1.450 -18.884 1.00 88.12 96 ALA A CA 1
ATOM 790 C C . ALA A 1 96 ? 3.648 -2.139 -17.757 1.00 88.12 96 ALA A C 1
ATOM 792 O O . ALA A 1 96 ? 4.072 -2.134 -16.601 1.00 88.12 96 ALA A O 1
ATOM 793 N N . VAL A 1 97 ? 2.551 -2.814 -18.113 1.00 88.88 97 VAL A N 1
ATOM 794 C CA . VAL A 1 97 ? 1.829 -3.703 -17.192 1.00 88.88 97 VAL A CA 1
ATOM 795 C C . VAL A 1 97 ? 2.719 -4.904 -16.867 1.00 88.88 97 VAL A C 1
ATOM 797 O O . VAL A 1 97 ? 2.869 -5.839 -17.665 1.00 88.88 97 VAL A O 1
ATOM 800 N N . THR A 1 98 ? 3.362 -4.860 -15.703 1.00 87.81 98 THR A N 1
ATOM 801 C CA . THR A 1 98 ? 4.289 -5.903 -15.260 1.00 87.81 98 THR A CA 1
ATOM 802 C C . THR A 1 98 ? 3.544 -7.099 -14.679 1.00 87.81 98 THR A C 1
ATOM 804 O O . THR A 1 98 ? 2.349 -7.041 -14.393 1.00 87.81 98 THR A O 1
ATOM 807 N N . LEU A 1 99 ? 4.255 -8.216 -14.500 1.00 86.44 99 LEU A N 1
ATOM 808 C CA . LEU A 1 99 ? 3.676 -9.387 -13.843 1.00 86.44 99 LEU A CA 1
ATOM 809 C C . LEU A 1 99 ? 3.239 -9.074 -12.405 1.00 86.44 99 LEU A C 1
ATOM 811 O O . LEU A 1 99 ? 2.252 -9.634 -11.945 1.00 86.44 99 LEU A O 1
ATOM 815 N N . ASP A 1 100 ? 3.948 -8.172 -11.722 1.00 88.50 100 ASP A N 1
ATOM 816 C CA . ASP A 1 100 ? 3.569 -7.723 -10.386 1.00 88.50 100 ASP A CA 1
ATOM 817 C C . ASP A 1 100 ? 2.213 -7.010 -10.400 1.00 88.50 100 ASP A C 1
ATOM 819 O O . ASP A 1 100 ? 1.294 -7.432 -9.703 1.00 88.50 100 ASP A O 1
ATOM 823 N N . MET A 1 101 ? 2.024 -6.050 -11.314 1.00 91.31 101 MET A N 1
ATOM 824 C CA . MET A 1 101 ? 0.728 -5.387 -11.489 1.00 91.31 101 MET A CA 1
ATOM 825 C C . MET A 1 101 ? -0.381 -6.398 -11.786 1.00 91.31 101 MET A C 1
ATOM 827 O O . MET A 1 101 ? -1.430 -6.336 -11.160 1.00 91.31 101 MET A O 1
ATOM 831 N N . VAL A 1 102 ? -0.138 -7.383 -12.663 1.00 90.12 102 VAL A N 1
ATOM 832 C CA . VAL A 1 102 ? -1.120 -8.446 -12.960 1.00 90.12 102 VAL A CA 1
ATOM 833 C C . VAL A 1 102 ? -1.476 -9.268 -11.718 1.00 90.12 102 VAL A C 1
ATOM 835 O O . VAL A 1 102 ? -2.636 -9.647 -11.560 1.00 90.12 102 VAL A O 1
ATOM 838 N N . ARG A 1 103 ? -0.517 -9.546 -10.825 1.00 90.44 103 ARG A N 1
ATOM 839 C CA . ARG A 1 103 ? -0.796 -10.233 -9.553 1.00 90.44 103 ARG A CA 1
ATOM 840 C C . ARG A 1 103 ? -1.671 -9.381 -8.642 1.00 90.44 103 ARG A C 1
ATOM 842 O O . ARG A 1 103 ? -2.635 -9.908 -8.099 1.00 90.44 103 ARG A O 1
ATOM 849 N N . GLN A 1 104 ? -1.384 -8.085 -8.520 1.00 94.50 104 GLN A N 1
ATOM 850 C CA . GLN A 1 104 ? -2.207 -7.167 -7.728 1.00 94.50 104 GLN A CA 1
ATOM 851 C C . GLN A 1 104 ? -3.622 -7.022 -8.310 1.00 94.50 104 GLN A C 1
ATOM 853 O O . GLN A 1 104 ? -4.608 -7.113 -7.580 1.00 94.50 104 GLN A O 1
ATOM 858 N N . THR A 1 105 ? -3.732 -6.914 -9.638 1.00 94.62 105 THR A N 1
ATOM 859 C CA . THR A 1 105 ? -5.003 -6.939 -10.373 1.00 94.62 105 THR A CA 1
ATOM 860 C C . THR A 1 105 ? -5.808 -8.194 -10.070 1.00 94.62 105 THR A C 1
ATOM 862 O O . THR A 1 105 ? -7.001 -8.108 -9.793 1.00 94.62 105 THR A O 1
ATOM 865 N N . LEU A 1 106 ? -5.165 -9.363 -10.118 1.00 92.94 106 LEU A N 1
ATOM 866 C CA . LEU A 1 106 ? -5.818 -10.621 -9.787 1.00 92.94 106 LEU A CA 1
ATOM 867 C C . LEU A 1 106 ? -6.236 -10.667 -8.316 1.00 92.94 106 LEU A C 1
ATOM 869 O O . LEU A 1 106 ? -7.328 -11.140 -8.027 1.00 92.94 106 LEU A O 1
ATOM 873 N N . GLY A 1 107 ? -5.405 -10.158 -7.403 1.00 94.75 107 GLY A N 1
ATOM 874 C CA . GLY A 1 107 ? -5.750 -10.040 -5.987 1.00 94.75 107 GLY A CA 1
ATOM 875 C C . GLY A 1 107 ? -7.060 -9.281 -5.790 1.00 94.75 107 GLY A C 1
ATOM 876 O O . GLY A 1 107 ? -7.982 -9.810 -5.177 1.00 94.75 107 GLY A O 1
ATOM 877 N N . LEU A 1 108 ? -7.193 -8.096 -6.397 1.00 96.75 108 LEU A N 1
ATOM 878 C CA . LEU A 1 108 ? -8.442 -7.336 -6.335 1.00 96.75 108 LEU A CA 1
ATOM 879 C C . LEU A 1 108 ? -9.608 -8.065 -7.016 1.00 96.75 108 LEU A C 1
ATOM 881 O O . LEU A 1 108 ? -10.713 -8.080 -6.482 1.00 96.75 108 LEU A O 1
ATOM 885 N N . ALA A 1 109 ? -9.378 -8.697 -8.165 1.00 95.50 109 ALA A N 1
ATOM 886 C CA . ALA A 1 109 ? -10.423 -9.439 -8.863 1.00 95.50 109 ALA A CA 1
ATOM 887 C C . ALA A 1 109 ? -10.971 -10.600 -8.012 1.00 95.50 109 ALA A C 1
ATOM 889 O O . ALA A 1 109 ? -12.183 -10.750 -7.893 1.00 95.50 109 ALA A O 1
ATOM 890 N N . VAL A 1 110 ? -10.093 -11.361 -7.348 1.00 94.75 110 VAL A N 1
ATOM 891 C CA . VAL A 1 110 ? -10.475 -12.432 -6.412 1.00 94.75 110 VAL A CA 1
ATOM 892 C C . VAL A 1 110 ? -11.221 -11.870 -5.206 1.00 94.75 110 VAL A C 1
ATOM 894 O O . VAL A 1 110 ? -12.222 -12.456 -4.802 1.00 94.75 110 VAL A O 1
ATOM 897 N N . ILE A 1 111 ? -10.780 -10.735 -4.651 1.00 96.50 111 ILE A N 1
ATOM 898 C CA . ILE A 1 111 ? -11.507 -10.044 -3.578 1.00 96.50 111 ILE A CA 1
ATOM 899 C C . ILE A 1 111 ? -12.937 -9.730 -4.042 1.00 96.50 111 ILE A C 1
ATOM 901 O O . ILE A 1 111 ? -13.882 -10.118 -3.366 1.00 96.50 111 ILE A O 1
ATOM 905 N N . LYS A 1 112 ? -13.112 -9.113 -5.217 1.00 96.00 112 LYS A N 1
ATOM 906 C CA . LYS A 1 112 ? -14.435 -8.763 -5.768 1.00 96.00 112 LYS A CA 1
ATOM 907 C C . LYS A 1 112 ? -15.303 -9.977 -6.101 1.00 96.00 112 LYS A C 1
ATOM 909 O O . LYS A 1 112 ? -16.520 -9.901 -5.991 1.00 96.00 112 LYS A O 1
ATOM 914 N N . ASP A 1 113 ? -14.696 -11.087 -6.512 1.00 94.81 113 ASP A N 1
ATOM 915 C CA . ASP A 1 113 ? -15.425 -12.325 -6.805 1.00 94.81 113 ASP A CA 1
ATOM 916 C C . ASP A 1 113 ? -15.959 -13.011 -5.534 1.00 94.81 113 ASP A C 1
ATOM 918 O O . ASP A 1 113 ? -16.893 -13.804 -5.623 1.00 94.81 113 ASP A O 1
ATOM 922 N N . ASN A 1 114 ? -15.359 -12.749 -4.365 1.00 95.38 114 ASN A N 1
ATOM 923 C CA . ASN A 1 114 ? -15.655 -13.478 -3.124 1.00 95.38 114 ASN A CA 1
ATOM 924 C C . ASN A 1 114 ? -16.211 -12.600 -1.994 1.00 95.38 114 ASN A C 1
ATOM 926 O O . ASN A 1 114 ? -16.708 -13.142 -1.008 1.00 95.38 114 ASN A O 1
ATOM 930 N N . LEU A 1 115 ? -16.123 -11.274 -2.105 1.00 95.38 115 LEU A N 1
ATOM 931 C CA . LEU A 1 115 ? -16.551 -10.326 -1.081 1.00 95.38 115 LEU A CA 1
ATOM 932 C C . LEU A 1 115 ? -17.356 -9.184 -1.702 1.00 95.38 115 LEU A C 1
ATOM 934 O O . LEU A 1 115 ? -16.955 -8.593 -2.706 1.00 95.38 115 LEU A O 1
ATOM 938 N N . ASP A 1 116 ? -18.449 -8.811 -1.038 1.00 94.25 116 ASP A N 1
ATOM 939 C CA . ASP A 1 116 ? -19.118 -7.537 -1.290 1.00 94.25 116 ASP A CA 1
ATOM 940 C C . ASP A 1 116 ? -18.334 -6.407 -0.614 1.00 94.25 116 ASP A C 1
ATOM 942 O O . ASP A 1 116 ? -18.620 -6.001 0.510 1.00 94.25 116 ASP A O 1
ATOM 946 N N . VAL A 1 117 ? -17.299 -5.922 -1.301 1.00 92.88 117 VAL A N 1
ATOM 947 C CA . VAL A 1 117 ? -16.427 -4.860 -0.780 1.00 92.88 117 VAL A CA 1
ATOM 948 C C . VAL A 1 117 ? -17.192 -3.556 -0.553 1.00 92.88 117 VAL A C 1
ATOM 950 O O . VAL A 1 117 ? -16.857 -2.822 0.367 1.00 92.88 117 VAL A O 1
ATOM 953 N N . LYS A 1 118 ? -18.235 -3.263 -1.345 1.00 89.56 118 LYS A N 1
ATOM 954 C CA . LYS A 1 118 ? -19.046 -2.046 -1.156 1.00 89.56 118 LYS A CA 1
ATOM 955 C C . LYS A 1 118 ? -19.849 -2.091 0.142 1.00 89.56 118 LYS A C 1
ATOM 957 O O . LYS A 1 118 ? -20.138 -1.040 0.701 1.00 89.56 118 LYS A O 1
ATOM 962 N N . GLY A 1 119 ? -20.207 -3.292 0.594 1.00 90.81 119 GLY A N 1
ATOM 963 C CA . GLY A 1 119 ? -20.860 -3.523 1.878 1.00 90.81 119 GLY A CA 1
ATOM 964 C C . GLY A 1 119 ? -19.909 -3.524 3.080 1.00 90.81 119 GLY A C 1
ATOM 965 O O . GLY A 1 119 ? -20.387 -3.585 4.210 1.00 90.81 119 GLY A O 1
ATOM 966 N N . LEU A 1 120 ? -18.585 -3.472 2.876 1.00 93.62 120 LEU A N 1
ATOM 967 C CA . LEU A 1 120 ? -17.624 -3.324 3.970 1.00 93.62 120 LEU A CA 1
ATOM 968 C C . LEU A 1 120 ? -17.542 -1.849 4.370 1.00 93.62 120 LEU A C 1
ATOM 970 O O . LEU A 1 120 ? -17.084 -1.006 3.602 1.00 93.62 120 LEU A O 1
ATOM 974 N N . GLU A 1 121 ? -17.987 -1.540 5.583 1.00 93.00 121 GLU A N 1
ATOM 975 C CA . GLU A 1 121 ? -17.932 -0.180 6.111 1.00 93.00 121 GLU A CA 1
ATOM 976 C C . GLU A 1 121 ? -16.493 0.253 6.414 1.00 93.00 121 GLU A C 1
ATOM 978 O O . GLU A 1 121 ? -15.646 -0.562 6.782 1.00 93.00 121 GLU A O 1
ATOM 983 N N . GLY A 1 122 ? -16.230 1.558 6.318 1.00 95.44 122 GLY A N 1
ATOM 984 C CA . GLY A 1 122 ? -14.965 2.155 6.731 1.00 95.44 122 GLY A CA 1
ATOM 985 C C . GLY A 1 122 ? -13.950 2.352 5.602 1.00 95.44 122 GLY A C 1
ATOM 986 O O . GLY A 1 122 ? -14.310 2.716 4.484 1.00 95.44 122 GLY A O 1
ATOM 987 N N . VAL A 1 123 ? -12.663 2.208 5.920 1.00 97.81 123 VAL A N 1
ATOM 988 C CA . VAL A 1 123 ? -11.538 2.464 5.006 1.00 97.81 123 VAL A CA 1
ATOM 989 C C . VAL A 1 123 ? -10.964 1.169 4.440 1.00 97.81 123 VAL A C 1
ATOM 991 O O . VAL A 1 123 ? -11.041 0.111 5.071 1.00 97.81 123 VAL A O 1
ATOM 994 N N . ASN A 1 124 ? -10.297 1.274 3.292 1.00 98.44 124 ASN A N 1
ATOM 995 C CA . ASN A 1 124 ? -9.458 0.194 2.780 1.00 98.44 124 ASN A CA 1
ATOM 996 C C . ASN A 1 124 ? -8.006 0.417 3.225 1.00 98.44 124 ASN A C 1
ATOM 998 O O . ASN A 1 124 ? -7.448 1.484 2.983 1.00 98.44 124 ASN A O 1
ATOM 1002 N N . LEU A 1 125 ? -7.384 -0.581 3.846 1.00 98.75 125 LEU A N 1
ATOM 1003 C CA . LEU A 1 125 ? -5.988 -0.575 4.271 1.00 98.75 125 LEU A CA 1
ATOM 1004 C C . LEU A 1 125 ? -5.115 -1.359 3.282 1.00 98.75 125 LEU A C 1
ATOM 1006 O O . LEU A 1 125 ? -5.397 -2.518 2.984 1.00 98.75 125 LEU A O 1
ATOM 1010 N N . VAL A 1 126 ? -4.009 -0.765 2.843 1.00 98.75 126 VAL A N 1
ATOM 1011 C CA . VAL A 1 126 ? -2.966 -1.428 2.051 1.00 98.75 126 VAL A CA 1
ATOM 1012 C C . VAL A 1 126 ? -1.671 -1.472 2.856 1.00 98.75 126 VAL A C 1
ATOM 1014 O O . VAL A 1 126 ? -1.167 -0.438 3.289 1.00 98.75 126 VAL A O 1
ATOM 1017 N N . ILE A 1 127 ? -1.136 -2.674 3.071 1.00 98.50 127 ILE A N 1
ATOM 1018 C CA . ILE A 1 127 ? 0.099 -2.905 3.829 1.00 98.50 127 ILE A CA 1
ATOM 1019 C C . ILE A 1 127 ? 1.212 -3.268 2.846 1.00 98.50 127 ILE A C 1
ATOM 1021 O O . ILE A 1 127 ? 1.208 -4.369 2.292 1.00 98.50 127 ILE A O 1
ATOM 1025 N N . GLY A 1 128 ? 2.174 -2.362 2.664 1.00 96.00 128 GLY A N 1
ATOM 1026 C CA . GLY A 1 128 ? 3.342 -2.553 1.802 1.00 96.00 128 GLY A CA 1
ATOM 1027 C C . GLY A 1 128 ? 2.996 -2.705 0.317 1.00 96.00 128 GLY A C 1
ATOM 1028 O O . GLY A 1 128 ? 3.093 -3.801 -0.223 1.00 96.00 128 GLY A O 1
ATOM 1029 N N . ASP A 1 129 ? 2.584 -1.621 -0.344 1.00 93.81 129 ASP A N 1
ATOM 1030 C CA . ASP A 1 129 ? 2.159 -1.634 -1.758 1.00 93.81 129 ASP A CA 1
ATOM 1031 C C . ASP A 1 129 ? 3.356 -1.632 -2.741 1.00 93.81 129 ASP A C 1
ATOM 1033 O O . ASP A 1 129 ? 3.338 -2.265 -3.800 1.00 93.81 129 ASP A O 1
ATOM 1037 N N . GLY A 1 130 ? 4.431 -0.932 -2.375 1.00 88.88 130 GLY A N 1
ATOM 1038 C CA . GLY A 1 130 ? 5.657 -0.742 -3.153 1.00 88.88 130 GLY A CA 1
ATOM 1039 C C . GLY A 1 130 ? 5.555 0.321 -4.259 1.00 88.88 130 GLY A C 1
ATOM 1040 O O . GLY A 1 130 ? 6.392 1.219 -4.341 1.00 88.88 130 GLY A O 1
ATOM 1041 N N . TYR A 1 131 ? 4.554 0.220 -5.140 1.00 93.94 131 TYR A N 1
ATOM 1042 C CA . TYR A 1 131 ? 4.356 1.149 -6.267 1.00 93.94 131 TYR A CA 1
ATOM 1043 C C . TYR A 1 131 ? 2.977 1.811 -6.298 1.00 93.94 131 TYR A C 1
ATOM 1045 O O . TYR A 1 131 ? 2.540 2.285 -7.353 1.00 93.94 131 TYR A O 1
ATOM 1053 N N . GLY A 1 132 ? 2.265 1.815 -5.172 1.00 96.31 132 GLY A N 1
ATOM 1054 C CA . GLY A 1 132 ? 0.934 2.417 -5.094 1.00 96.31 132 GLY A CA 1
ATOM 1055 C C . GLY A 1 132 ? -0.088 1.782 -6.047 1.00 96.31 132 GLY A C 1
ATOM 1056 O O . GLY A 1 132 ? -1.043 2.451 -6.448 1.00 96.31 132 GLY A O 1
ATOM 1057 N N . VAL A 1 133 ? 0.124 0.539 -6.494 1.00 97.56 133 VAL A N 1
ATOM 1058 C CA . VAL A 1 133 ? -0.716 -0.110 -7.510 1.00 97.56 133 VAL A CA 1
ATOM 1059 C C . VAL A 1 133 ? -2.010 -0.590 -6.873 1.00 97.56 133 VAL A C 1
ATOM 1061 O O . 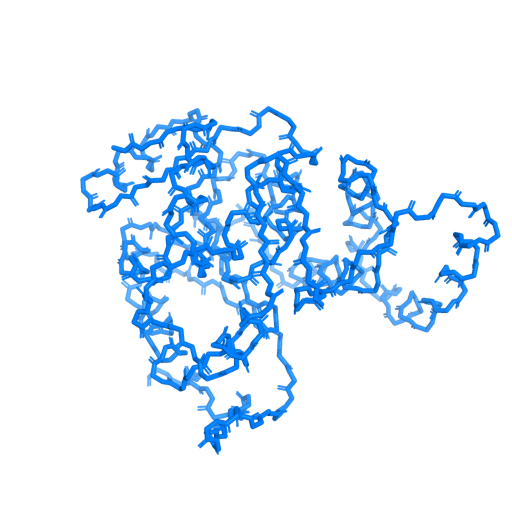VAL A 1 133 ? -3.075 -0.292 -7.409 1.00 97.56 133 VAL A O 1
ATOM 1064 N N . MET A 1 134 ? -1.950 -1.265 -5.723 1.00 98.44 134 MET A N 1
ATOM 1065 C CA . MET A 1 134 ? -3.148 -1.706 -5.006 1.00 98.44 134 MET A CA 1
ATOM 1066 C C . MET A 1 134 ? -3.928 -0.505 -4.464 1.00 98.44 134 MET A C 1
ATOM 1068 O O . MET A 1 134 ? -5.149 -0.458 -4.595 1.00 98.44 134 MET A O 1
ATOM 1072 N N . THR A 1 135 ? -3.228 0.505 -3.945 1.00 98.50 135 THR A N 1
ATOM 1073 C CA . THR A 1 135 ? -3.790 1.793 -3.516 1.00 98.50 135 THR A CA 1
ATOM 1074 C C . THR A 1 135 ? -4.572 2.438 -4.659 1.00 98.50 135 THR A C 1
ATOM 1076 O O . THR A 1 135 ? -5.740 2.787 -4.488 1.00 98.50 135 THR A O 1
ATOM 1079 N N . SER A 1 136 ? -3.973 2.527 -5.852 1.00 98.62 136 SER A N 1
ATOM 1080 C CA . SER A 1 136 ? -4.635 3.099 -7.030 1.00 98.62 136 SER A CA 1
ATOM 1081 C C . SER A 1 136 ? -5.801 2.236 -7.519 1.00 98.62 136 SER A C 1
ATOM 1083 O O . SER A 1 136 ? -6.860 2.765 -7.846 1.00 98.62 136 SER A O 1
ATOM 1085 N N . LEU A 1 137 ? -5.643 0.908 -7.545 1.00 98.62 137 LEU A N 1
ATOM 1086 C CA . LEU A 1 137 ? -6.695 -0.029 -7.953 1.00 98.62 137 LEU A CA 1
ATOM 1087 C C . LEU A 1 137 ? -7.932 0.085 -7.054 1.00 98.62 137 LEU A C 1
ATOM 1089 O O . LEU A 1 137 ? -9.051 0.181 -7.561 1.00 98.62 137 LEU A O 1
ATOM 1093 N N . LEU A 1 138 ? -7.736 0.093 -5.733 1.00 98.50 138 LEU A N 1
ATOM 1094 C CA . LEU A 1 138 ? -8.819 0.229 -4.761 1.00 98.50 138 LEU A CA 1
ATOM 1095 C C . LEU A 1 138 ? -9.478 1.601 -4.859 1.00 98.50 138 LEU A C 1
ATOM 1097 O O . LEU A 1 138 ? -10.705 1.664 -4.899 1.00 98.50 138 LEU A O 1
ATOM 1101 N N . LYS A 1 139 ? -8.692 2.679 -4.966 1.00 98.38 139 LYS A N 1
ATOM 1102 C CA . LYS A 1 139 ? -9.244 4.033 -5.072 1.00 98.38 139 LYS A CA 1
ATOM 1103 C C . LYS A 1 139 ? -10.054 4.237 -6.354 1.00 98.38 139 LYS A C 1
ATOM 1105 O O . LYS A 1 139 ? -11.106 4.863 -6.306 1.00 98.38 139 LYS A O 1
ATOM 1110 N N . LEU A 1 140 ? -9.612 3.683 -7.485 1.00 98.19 140 LEU A N 1
ATOM 1111 C CA . LEU A 1 140 ? -10.360 3.748 -8.748 1.00 98.19 140 LEU A CA 1
ATOM 1112 C C . LEU A 1 140 ? -11.600 2.842 -8.756 1.00 98.19 140 LEU A C 1
ATOM 1114 O O . LEU A 1 140 ? -12.579 3.164 -9.421 1.00 98.19 140 LEU A O 1
ATOM 1118 N N . SER A 1 141 ? -11.574 1.723 -8.026 1.00 97.88 141 SER A N 1
ATOM 1119 C CA . SER A 1 141 ? -12.725 0.810 -7.924 1.00 97.88 141 SER A CA 1
ATOM 1120 C C . SER A 1 141 ? -13.792 1.308 -6.943 1.00 97.88 141 SER A C 1
ATOM 1122 O O . SER A 1 141 ? -14.977 1.022 -7.120 1.00 97.88 141 SER A O 1
ATOM 1124 N N . TYR A 1 142 ? -13.374 2.046 -5.911 1.00 97.19 142 TYR A N 1
ATOM 1125 C CA . TYR A 1 142 ? -14.212 2.545 -4.822 1.00 97.19 142 TYR A CA 1
ATOM 1126 C C . TYR A 1 142 ? -13.860 4.011 -4.530 1.00 97.19 142 TYR A C 1
ATOM 1128 O O . TYR A 1 142 ? -13.209 4.321 -3.533 1.00 97.19 142 TYR A O 1
ATOM 1136 N N . SER A 1 143 ? -14.282 4.916 -5.420 1.00 95.00 143 SER A N 1
ATOM 1137 C CA . SER A 1 143 ? -13.922 6.346 -5.386 1.00 95.00 143 SER A CA 1
ATOM 1138 C C . SER A 1 143 ? -14.297 7.057 -4.089 1.00 95.00 143 SER A C 1
ATOM 1140 O O . SER A 1 143 ? -13.592 7.971 -3.675 1.00 95.00 143 SER A O 1
ATOM 1142 N N . GLU A 1 144 ? -15.364 6.622 -3.424 1.00 94.62 144 GLU A N 1
ATOM 1143 C CA . GLU A 1 144 ? -15.837 7.229 -2.174 1.00 94.62 144 GLU A CA 1
ATOM 1144 C C . GLU A 1 144 ? -15.101 6.690 -0.941 1.00 94.62 144 GLU A C 1
ATOM 1146 O O . GLU A 1 144 ? -15.153 7.283 0.134 1.00 94.62 144 GLU A O 1
ATOM 1151 N N . THR A 1 145 ? -14.392 5.566 -1.073 1.00 96.88 145 THR A N 1
ATOM 1152 C CA . THR A 1 145 ? -13.683 4.945 0.043 1.00 96.88 145 THR A CA 1
ATOM 1153 C C . THR A 1 145 ? -12.300 5.571 0.193 1.00 96.88 145 THR A C 1
ATOM 1155 O O . THR A 1 145 ? -11.506 5.644 -0.751 1.00 96.88 145 THR A O 1
ATOM 1158 N N . LYS A 1 146 ? -11.993 6.023 1.409 1.00 97.94 146 LYS A N 1
ATOM 1159 C CA . LYS A 1 146 ? -10.657 6.499 1.770 1.00 97.94 146 LYS A CA 1
ATOM 1160 C C . LYS A 1 146 ? -9.700 5.313 1.874 1.00 97.94 146 LYS A C 1
ATOM 1162 O O . LYS A 1 146 ? -10.074 4.249 2.375 1.00 97.94 146 LYS A O 1
ATOM 1167 N N . ILE A 1 147 ? -8.467 5.500 1.418 1.00 98.69 147 ILE A N 1
ATOM 1168 C CA . ILE A 1 147 ? -7.420 4.486 1.526 1.00 98.69 147 ILE A CA 1
ATOM 1169 C C . ILE A 1 147 ? -6.475 4.862 2.663 1.00 98.69 147 ILE A C 1
ATOM 1171 O O . ILE A 1 147 ? -6.014 5.996 2.740 1.00 98.69 147 ILE A O 1
ATOM 1175 N N . VAL A 1 148 ? -6.148 3.908 3.525 1.00 98.75 148 VAL A N 1
ATOM 1176 C CA . VAL A 1 148 ? -4.988 3.994 4.412 1.00 98.75 148 VAL A CA 1
ATOM 1177 C C . VAL A 1 148 ? -3.889 3.147 3.786 1.00 98.75 148 VAL A C 1
ATOM 1179 O O . VAL A 1 148 ? -4.114 1.982 3.477 1.00 98.75 148 VAL A O 1
ATOM 1182 N N . THR A 1 149 ? -2.704 3.706 3.582 1.00 98.69 149 THR A N 1
ATOM 1183 C CA . THR A 1 149 ? -1.539 2.947 3.111 1.00 98.69 149 THR A CA 1
ATOM 1184 C C . THR A 1 149 ? -0.422 3.037 4.135 1.00 98.69 149 THR A C 1
ATOM 1186 O O . THR A 1 149 ? -0.150 4.115 4.667 1.00 98.69 149 THR A O 1
ATOM 1189 N N . VAL A 1 150 ? 0.193 1.901 4.457 1.00 98.69 150 VAL A N 1
ATOM 1190 C CA . VAL A 1 150 ? 1.266 1.809 5.449 1.00 98.69 150 VAL A CA 1
ATOM 1191 C C . VAL A 1 150 ? 2.473 1.094 4.870 1.00 98.69 150 VAL A C 1
ATOM 1193 O O . VAL A 1 150 ? 2.354 0.009 4.296 1.00 98.69 150 VAL A O 1
ATOM 1196 N N . ASN A 1 151 ? 3.648 1.702 5.020 1.00 98.06 151 ASN A N 1
ATOM 1197 C CA . ASN A 1 151 ? 4.893 1.137 4.516 1.00 98.06 151 ASN A CA 1
ATOM 1198 C C . ASN A 1 151 ? 6.118 1.730 5.235 1.00 98.06 151 ASN A C 1
ATOM 1200 O O . ASN A 1 151 ? 6.005 2.730 5.949 1.00 98.06 151 ASN A O 1
ATOM 1204 N N . LEU A 1 152 ? 7.293 1.121 5.049 1.00 97.31 152 LEU A N 1
ATOM 1205 C CA . LEU A 1 152 ? 8.571 1.742 5.418 1.00 97.31 152 LEU A CA 1
ATOM 1206 C C . LEU A 1 152 ? 8.749 3.059 4.655 1.00 97.31 152 LEU A C 1
ATOM 1208 O O . LEU A 1 152 ? 8.165 3.250 3.596 1.00 97.31 152 LEU A O 1
ATOM 1212 N N . THR A 1 153 ? 9.567 3.969 5.163 1.00 97.12 153 THR A N 1
ATOM 1213 C CA . THR A 1 153 ? 9.622 5.365 4.709 1.00 97.12 153 THR A CA 1
ATOM 1214 C C . THR A 1 153 ? 9.957 5.501 3.222 1.00 97.12 153 THR A C 1
ATOM 1216 O O . THR A 1 153 ? 9.247 6.203 2.499 1.00 97.12 153 THR A O 1
ATOM 1219 N N . THR A 1 154 ? 10.997 4.813 2.741 1.00 95.69 154 THR A N 1
ATOM 1220 C CA . THR A 1 154 ? 11.397 4.877 1.324 1.00 95.69 154 THR A CA 1
ATOM 1221 C C . THR A 1 154 ? 10.372 4.196 0.404 1.00 95.69 154 THR A C 1
ATOM 1223 O O . THR A 1 154 ? 9.926 4.839 -0.548 1.00 95.69 154 THR A O 1
ATOM 1226 N N . PRO A 1 155 ? 9.904 2.962 0.677 1.00 95.38 155 PRO A N 1
ATOM 1227 C CA . PRO A 1 155 ? 8.796 2.375 -0.078 1.00 95.38 155 PRO A CA 1
ATOM 1228 C C . PRO A 1 155 ? 7.481 3.174 -0.006 1.00 95.38 155 PRO A C 1
ATOM 1230 O O . PRO A 1 155 ? 6.777 3.262 -1.003 1.00 95.38 155 PRO A O 1
ATOM 1233 N N . LEU A 1 156 ? 7.165 3.828 1.118 1.00 97.56 156 LEU A N 1
ATOM 1234 C CA . LEU A 1 156 ? 5.989 4.695 1.250 1.00 97.56 156 LEU A CA 1
ATOM 1235 C C . LEU A 1 156 ? 6.105 5.908 0.325 1.00 97.56 156 LEU A C 1
ATOM 1237 O O . LEU A 1 156 ? 5.142 6.274 -0.339 1.00 97.56 156 LEU A O 1
ATOM 1241 N N . LEU A 1 157 ? 7.288 6.521 0.230 1.00 97.56 157 LEU A N 1
ATOM 1242 C CA . LEU A 1 157 ? 7.532 7.586 -0.742 1.00 97.56 157 LEU A CA 1
ATOM 1243 C C . LEU A 1 157 ? 7.258 7.100 -2.174 1.00 97.56 157 LEU A C 1
ATOM 1245 O O . LEU A 1 157 ? 6.616 7.807 -2.954 1.00 97.56 157 LEU A O 1
ATOM 1249 N N . MET A 1 158 ? 7.700 5.886 -2.509 1.00 95.94 158 MET A N 1
ATOM 1250 C CA . MET A 1 158 ? 7.425 5.268 -3.808 1.00 95.94 158 MET A CA 1
ATOM 1251 C C . MET A 1 158 ? 5.930 5.041 -4.031 1.00 95.94 158 MET A C 1
ATOM 1253 O O . MET A 1 158 ? 5.430 5.388 -5.104 1.00 95.94 158 MET A O 1
ATOM 1257 N N . ASP A 1 159 ? 5.214 4.539 -3.023 1.00 96.75 159 ASP A N 1
ATOM 1258 C CA . ASP A 1 159 ? 3.766 4.341 -3.070 1.00 96.75 159 ASP A CA 1
ATOM 1259 C C . ASP A 1 159 ? 3.049 5.621 -3.479 1.00 96.75 159 ASP A C 1
ATOM 1261 O O . ASP A 1 159 ? 2.272 5.628 -4.435 1.00 96.75 159 ASP A O 1
ATOM 1265 N N . LEU A 1 160 ? 3.358 6.725 -2.799 1.00 97.94 160 LEU A N 1
ATOM 1266 C CA . LEU A 1 160 ? 2.676 7.998 -3.009 1.00 97.94 160 LEU A CA 1
ATOM 1267 C C . LEU A 1 160 ? 3.054 8.654 -4.339 1.00 97.94 160 LEU A C 1
ATOM 1269 O O . LEU A 1 160 ? 2.171 9.164 -5.032 1.00 97.94 160 LEU A O 1
ATOM 1273 N N . VAL A 1 161 ? 4.332 8.610 -4.736 1.00 97.12 161 VAL A N 1
ATOM 1274 C CA . VAL A 1 161 ? 4.769 9.134 -6.041 1.00 97.12 161 VAL A CA 1
ATOM 1275 C C . VAL A 1 161 ? 4.058 8.397 -7.175 1.00 97.12 161 VAL A C 1
ATOM 1277 O O . VAL A 1 161 ? 3.527 9.026 -8.090 1.00 97.12 161 VAL A O 1
ATOM 1280 N N . TYR A 1 162 ? 4.020 7.065 -7.133 1.00 97.00 162 TYR A N 1
ATOM 1281 C CA . TYR A 1 162 ? 3.416 6.285 -8.210 1.00 97.00 162 TYR A CA 1
ATOM 1282 C C . TYR A 1 162 ? 1.883 6.273 -8.166 1.00 97.00 162 TYR A C 1
ATOM 1284 O O . TYR A 1 162 ? 1.260 6.230 -9.230 1.00 97.00 162 TYR A O 1
ATOM 1292 N N . ALA A 1 163 ? 1.264 6.391 -6.991 1.00 97.69 163 ALA A N 1
ATOM 1293 C CA . ALA A 1 163 ? -0.175 6.618 -6.888 1.00 97.69 163 ALA A CA 1
ATOM 1294 C C . ALA A 1 163 ? -0.575 7.969 -7.506 1.00 97.69 163 ALA A C 1
ATOM 1296 O O . ALA A 1 163 ? -1.510 8.012 -8.302 1.00 97.69 163 ALA A O 1
ATOM 1297 N N . ARG A 1 164 ? 0.171 9.058 -7.247 1.00 96.94 164 ARG A N 1
ATOM 1298 C CA . ARG A 1 164 ? -0.089 10.365 -7.888 1.00 96.94 164 ARG A CA 1
ATOM 1299 C C . ARG A 1 164 ? 0.134 10.354 -9.390 1.00 96.94 164 ARG A C 1
ATOM 1301 O O . ARG A 1 164 ? -0.620 10.986 -10.116 1.00 96.94 164 ARG A O 1
ATOM 1308 N N . LYS A 1 165 ? 1.141 9.629 -9.881 1.00 96.06 165 LYS A N 1
ATOM 1309 C CA . LYS A 1 165 ? 1.325 9.463 -11.330 1.00 96.06 165 LYS A CA 1
ATOM 1310 C C . LYS A 1 165 ? 0.113 8.793 -11.985 1.00 96.06 165 LYS A C 1
ATOM 1312 O O . LYS A 1 165 ? -0.306 9.202 -13.061 1.00 96.06 165 LYS A O 1
ATOM 1317 N N . ALA A 1 166 ? -0.475 7.795 -11.324 1.00 97.12 166 ALA A N 1
ATOM 1318 C CA . ALA A 1 166 ? -1.690 7.138 -11.803 1.00 97.12 166 ALA A CA 1
ATOM 1319 C C . ALA A 1 166 ? -2.943 8.021 -11.670 1.00 97.12 166 ALA A C 1
ATOM 1321 O O . ALA A 1 166 ? -3.796 8.017 -12.554 1.00 97.12 166 ALA A O 1
ATOM 1322 N N . ILE A 1 167 ? -3.066 8.757 -10.564 1.00 97.69 167 ILE A N 1
ATOM 1323 C CA . ILE A 1 167 ? -4.238 9.563 -10.216 1.00 97.69 167 ILE A CA 1
ATOM 1324 C C . ILE A 1 167 ? -3.748 10.945 -9.733 1.00 97.69 167 ILE A C 1
ATOM 1326 O O . ILE A 1 167 ? -3.581 11.165 -8.530 1.00 97.69 167 ILE A O 1
ATOM 1330 N N . PRO A 1 168 ? -3.512 11.906 -10.647 1.00 96.31 168 PRO A N 1
ATOM 1331 C CA . PRO A 1 168 ? -2.908 13.199 -10.298 1.00 96.31 168 PRO A CA 1
ATOM 1332 C C . PRO A 1 168 ? -3.718 14.058 -9.324 1.00 96.31 168 PRO A C 1
ATOM 1334 O O . PRO A 1 168 ? -3.171 14.970 -8.715 1.00 96.31 168 PRO A O 1
ATOM 1337 N N . SER A 1 169 ? -5.016 13.785 -9.182 1.00 95.56 169 SER A N 1
ATOM 1338 C CA . SER A 1 169 ? -5.921 14.518 -8.296 1.00 95.56 169 SER A CA 1
ATOM 1339 C C . SER A 1 169 ? -5.950 14.002 -6.855 1.00 95.56 169 SER A C 1
ATOM 1341 O O . SER A 1 169 ? -6.721 14.543 -6.068 1.00 95.56 169 SER A O 1
ATOM 1343 N N . LEU A 1 170 ? -5.179 12.959 -6.509 1.00 96.62 170 LEU A N 1
ATOM 1344 C CA . LEU A 1 170 ? -5.179 12.410 -5.151 1.00 96.62 170 LEU A CA 1
ATOM 1345 C C . LEU A 1 170 ? -4.780 13.463 -4.131 1.00 96.62 170 LEU A C 1
ATOM 1347 O O . LEU A 1 170 ? -3.681 14.016 -4.203 1.00 96.62 170 LEU A O 1
ATOM 1351 N N . ARG A 1 171 ? -5.625 13.628 -3.119 1.00 97.44 171 ARG A N 1
ATOM 1352 C CA . ARG A 1 171 ? -5.283 14.399 -1.927 1.00 97.44 171 ARG A CA 1
ATOM 1353 C C . ARG A 1 171 ? -4.793 13.473 -0.835 1.00 97.44 171 ARG A C 1
ATOM 1355 O O . ARG A 1 171 ? -5.484 12.527 -0.444 1.00 97.44 171 ARG A O 1
ATOM 1362 N N . ILE A 1 172 ? -3.578 13.732 -0.365 1.00 98.12 172 ILE A N 1
ATOM 1363 C CA . ILE A 1 172 ? -2.860 12.815 0.520 1.00 98.12 172 ILE A CA 1
ATOM 1364 C C . ILE A 1 172 ? -2.542 13.510 1.836 1.00 98.12 172 ILE A C 1
ATOM 1366 O O . ILE A 1 172 ? -2.089 14.653 1.841 1.00 98.12 172 ILE A O 1
ATOM 1370 N N . ALA A 1 173 ? -2.726 12.793 2.942 1.00 98.31 173 ALA A N 1
ATOM 1371 C CA . ALA A 1 173 ? -2.327 13.214 4.278 1.00 98.31 173 ALA A CA 1
ATOM 1372 C C . ALA A 1 173 ? -1.285 12.266 4.886 1.00 98.31 173 ALA A C 1
ATOM 1374 O O . ALA A 1 173 ? -1.356 11.055 4.689 1.00 98.31 173 ALA A O 1
ATOM 1375 N N . LEU A 1 174 ? -0.342 12.815 5.658 1.00 98.31 174 LEU A N 1
ATOM 1376 C CA . LEU A 1 174 ? 0.634 12.061 6.458 1.00 98.31 174 LEU A CA 1
ATOM 1377 C C . LEU A 1 174 ? 0.482 12.454 7.939 1.00 98.31 174 LEU A C 1
ATOM 1379 O O . LEU A 1 174 ? 1.131 13.410 8.388 1.00 98.31 174 LEU A O 1
ATOM 1383 N N . PRO A 1 175 ? -0.404 11.786 8.698 1.00 97.94 175 PRO A N 1
ATOM 1384 C CA . PRO A 1 175 ? -0.506 11.983 10.1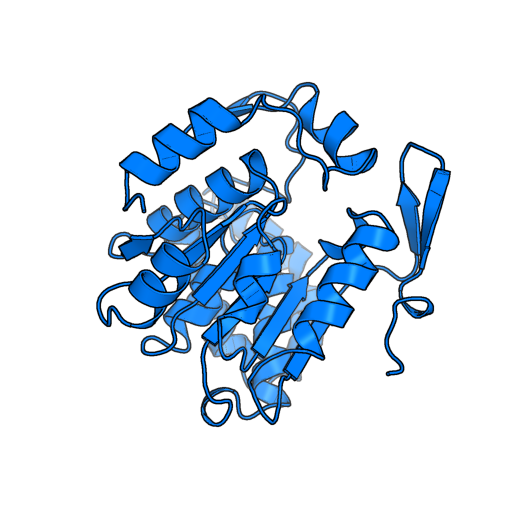35 1.00 97.94 175 PRO A CA 1
ATOM 1385 C C . PRO A 1 175 ? 0.683 11.354 10.870 1.00 97.94 175 PRO A C 1
ATOM 1387 O O . PRO A 1 175 ? 1.167 10.276 10.528 1.00 97.94 175 PRO A O 1
ATOM 1390 N N . THR A 1 176 ? 1.134 12.024 11.927 1.00 96.62 176 THR A N 1
ATOM 1391 C CA . THR A 1 176 ? 2.257 11.580 12.775 1.00 96.62 176 THR A CA 1
ATOM 1392 C C . THR A 1 176 ? 1.837 11.225 14.199 1.00 96.62 176 THR A C 1
ATOM 1394 O O . THR A 1 176 ? 2.639 10.730 14.988 1.00 96.62 176 THR A O 1
ATOM 1397 N N . ASN A 1 177 ? 0.577 11.479 14.547 1.00 97.88 177 ASN A N 1
ATOM 1398 C CA . ASN A 1 177 ? 0.007 11.220 15.861 1.00 97.88 177 ASN A CA 1
ATOM 1399 C C . ASN A 1 177 ? -1.509 10.977 15.753 1.00 97.88 177 ASN A C 1
ATOM 1401 O O . ASN A 1 177 ? -2.104 11.130 14.687 1.00 97.88 177 ASN A O 1
ATOM 1405 N N . GLN A 1 178 ? -2.124 10.586 16.870 1.00 97.81 178 GLN A N 1
ATOM 1406 C CA . GLN A 1 178 ? -3.536 10.204 16.937 1.00 97.81 178 GLN A CA 1
ATOM 1407 C C . GLN A 1 178 ? -4.488 11.343 16.546 1.00 97.81 178 GLN A C 1
ATOM 1409 O O . GLN A 1 178 ? -5.445 11.106 15.816 1.00 97.81 178 GLN A O 1
ATOM 1414 N N . VAL A 1 179 ? -4.207 12.575 16.987 1.00 98.06 179 VAL A N 1
ATOM 1415 C CA . VAL A 1 179 ? -5.044 13.749 16.685 1.00 98.06 179 VAL A CA 1
ATOM 1416 C C . VAL A 1 179 ? -5.058 13.999 15.180 1.00 98.06 179 VAL A C 1
ATOM 1418 O O . VAL A 1 179 ? -6.119 14.065 14.572 1.00 98.06 179 VAL A O 1
ATOM 1421 N N . GLU A 1 180 ? -3.878 14.016 14.560 1.00 98.19 180 GLU A N 1
ATOM 1422 C CA . GLU A 1 180 ? -3.748 14.183 13.111 1.00 98.19 180 GLU A CA 1
ATOM 1423 C C . GLU A 1 180 ? -4.420 13.055 12.322 1.00 98.19 180 GLU A C 1
ATOM 1425 O O . GLU A 1 180 ? -5.007 13.306 11.274 1.00 98.19 180 GLU A O 1
ATOM 1430 N N . MET A 1 181 ? -4.345 11.815 12.815 1.00 98.06 181 MET A N 1
ATOM 1431 C CA . MET A 1 181 ? -5.009 10.672 12.187 1.00 98.06 181 MET A CA 1
ATOM 1432 C C . MET A 1 181 ? -6.532 10.838 12.202 1.00 98.06 181 MET A C 1
ATOM 1434 O O . MET A 1 181 ? -7.186 10.634 11.180 1.00 98.06 181 MET A O 1
ATOM 1438 N N . MET A 1 182 ? -7.101 11.243 13.340 1.00 97.69 182 MET A N 1
ATOM 1439 C CA . MET A 1 182 ? -8.536 11.508 13.456 1.00 97.69 182 MET A CA 1
ATOM 1440 C C . MET A 1 182 ? -8.971 12.678 12.567 1.00 97.69 182 MET A C 1
ATOM 1442 O O . MET A 1 182 ? -9.993 12.578 11.889 1.00 97.69 182 MET A O 1
ATOM 1446 N N . ASP A 1 183 ? -8.180 13.751 12.508 1.00 98.00 183 ASP A N 1
ATOM 1447 C CA . ASP A 1 183 ? -8.441 14.883 11.616 1.00 98.00 183 ASP A CA 1
ATOM 1448 C C . ASP A 1 183 ? -8.451 14.444 10.143 1.00 98.00 183 ASP A C 1
ATOM 1450 O O . ASP A 1 183 ? -9.362 14.803 9.396 1.00 98.00 183 ASP A O 1
ATOM 1454 N N . ALA A 1 184 ? -7.490 13.608 9.728 1.00 98.00 184 ALA A N 1
ATOM 1455 C CA . ALA A 1 184 ? -7.410 13.084 8.364 1.00 98.00 184 ALA A CA 1
ATOM 1456 C C . ALA A 1 184 ? -8.607 12.193 7.984 1.00 98.00 184 ALA A C 1
ATOM 1458 O O . ALA A 1 184 ? -9.092 12.211 6.846 1.00 98.00 184 ALA A O 1
ATOM 1459 N N . LEU A 1 185 ? -9.081 11.385 8.937 1.00 97.62 185 LEU A N 1
ATOM 1460 C CA . LEU A 1 185 ? -10.239 10.512 8.752 1.00 97.62 185 LEU A CA 1
ATOM 1461 C C . LEU A 1 185 ? -11.532 11.319 8.572 1.00 97.62 185 LEU A C 1
ATOM 1463 O O . LEU A 1 185 ? -12.356 10.944 7.742 1.00 97.62 185 LEU A O 1
ATOM 1467 N N . ASN A 1 186 ? -11.679 12.434 9.295 1.00 97.31 186 ASN A N 1
ATOM 1468 C CA . ASN A 1 186 ? -12.881 13.275 9.278 1.00 97.31 186 ASN A CA 1
ATOM 1469 C C . ASN A 1 186 ? -12.962 14.244 8.083 1.00 97.31 186 ASN A C 1
ATOM 1471 O O . ASN A 1 186 ? -14.023 14.808 7.816 1.00 97.31 186 ASN A O 1
ATOM 1475 N N . GLN A 1 187 ? -11.860 14.469 7.365 1.00 96.69 187 GLN A N 1
ATOM 1476 C CA . GLN A 1 187 ? -11.831 15.335 6.184 1.00 96.69 187 GLN A CA 1
ATOM 1477 C C . GLN A 1 187 ? -12.273 14.576 4.928 1.00 96.69 187 GLN A C 1
ATOM 1479 O O . GLN A 1 187 ? -11.592 13.660 4.471 1.00 96.69 187 GLN A O 1
ATOM 1484 N N . ASN A 1 188 ? -13.406 14.964 4.341 1.00 93.94 188 ASN A N 1
ATOM 1485 C CA . ASN A 1 188 ? -13.983 14.279 3.173 1.00 93.94 188 ASN A CA 1
ATOM 1486 C C . ASN A 1 188 ? -13.157 14.432 1.886 1.00 93.94 188 ASN A C 1
ATOM 1488 O O . ASN A 1 188 ? -13.306 13.633 0.971 1.00 93.94 188 ASN A O 1
ATOM 1492 N N . ASP A 1 189 ? -12.301 15.448 1.804 1.00 95.00 189 ASP A N 1
ATOM 1493 C CA . ASP A 1 189 ? -11.478 15.753 0.635 1.00 95.00 189 ASP A CA 1
ATOM 1494 C C . ASP A 1 189 ? -10.139 15.006 0.610 1.00 95.00 189 ASP A C 1
ATOM 1496 O O . ASP A 1 189 ? -9.430 15.107 -0.382 1.00 95.00 189 ASP A O 1
ATOM 1500 N N . ILE A 1 190 ? -9.781 14.258 1.660 1.00 97.69 190 ILE A N 1
ATOM 1501 C CA . ILE A 1 190 ? -8.592 13.391 1.659 1.00 97.69 190 ILE A CA 1
ATOM 1502 C C . ILE A 1 190 ? -8.941 12.035 1.041 1.00 97.69 190 ILE A C 1
ATOM 1504 O O . ILE A 1 190 ? -9.809 11.322 1.549 1.00 97.69 190 ILE A O 1
ATOM 1508 N N . ASP A 1 191 ? -8.187 11.621 0.028 1.00 98.19 191 ASP A N 1
ATOM 1509 C CA . ASP A 1 191 ? -8.329 10.315 -0.616 1.00 98.19 191 ASP A CA 1
ATOM 1510 C C . ASP A 1 191 ? -7.491 9.231 0.056 1.00 98.19 191 ASP A C 1
ATOM 1512 O O . ASP A 1 191 ? -7.941 8.092 0.203 1.00 98.19 191 ASP A O 1
ATOM 1516 N N . VAL A 1 192 ? -6.259 9.589 0.432 1.00 98.62 192 VAL A N 1
ATOM 1517 C CA . VAL A 1 192 ? -5.248 8.658 0.938 1.00 98.62 192 VAL A CA 1
ATOM 1518 C C . VAL A 1 192 ? -4.637 9.194 2.226 1.00 98.62 192 VAL A C 1
ATOM 1520 O O . VAL A 1 192 ? -4.155 10.323 2.284 1.00 98.62 192 VAL A O 1
ATOM 1523 N N . ILE A 1 193 ? -4.601 8.353 3.252 1.00 98.75 193 ILE A N 1
ATOM 1524 C CA . ILE A 1 193 ? -3.851 8.582 4.483 1.00 98.75 193 ILE A CA 1
ATOM 1525 C C . ILE A 1 193 ? -2.625 7.669 4.451 1.00 98.75 193 ILE A C 1
ATOM 1527 O O . ILE A 1 193 ? -2.745 6.446 4.496 1.00 98.75 193 ILE A O 1
ATOM 1531 N N . ALA A 1 194 ? -1.445 8.265 4.358 1.00 98.62 194 ALA A N 1
ATOM 1532 C CA . ALA A 1 194 ? -0.169 7.569 4.371 1.00 98.62 194 ALA A CA 1
ATOM 1533 C C . ALA A 1 194 ? 0.345 7.428 5.807 1.00 98.62 194 ALA A C 1
ATOM 1535 O O . ALA A 1 194 ? 0.310 8.385 6.573 1.00 98.62 194 ALA A O 1
ATOM 1536 N N . ILE A 1 195 ? 0.852 6.255 6.176 1.00 98.56 195 ILE A N 1
ATOM 1537 C CA . ILE A 1 195 ? 1.383 5.975 7.512 1.00 98.56 195 ILE A CA 1
ATOM 1538 C C . ILE A 1 195 ? 2.768 5.342 7.364 1.00 98.56 195 ILE A C 1
ATOM 1540 O O . ILE A 1 195 ? 2.934 4.319 6.706 1.00 98.56 195 ILE A O 1
ATOM 1544 N N . GLN A 1 196 ? 3.782 5.926 8.001 1.00 98.25 196 GLN A N 1
ATOM 1545 C CA . GLN A 1 196 ? 5.082 5.258 8.136 1.00 98.25 196 GLN A CA 1
ATOM 1546 C C . GLN A 1 196 ? 4.933 4.031 9.045 1.00 98.25 196 GLN A C 1
ATOM 1548 O O . GLN A 1 196 ? 4.252 4.112 10.065 1.00 98.25 196 GLN A O 1
ATOM 1553 N N . ALA A 1 197 ? 5.580 2.912 8.723 1.00 97.69 197 ALA A N 1
ATOM 1554 C CA . ALA A 1 197 ? 5.419 1.644 9.444 1.00 97.69 197 ALA A CA 1
ATOM 1555 C C . ALA A 1 197 ? 5.704 1.746 10.958 1.00 97.69 197 ALA A C 1
ATOM 1557 O O . ALA A 1 197 ? 4.990 1.142 11.764 1.00 97.69 197 ALA A O 1
ATOM 1558 N N . ASP A 1 198 ? 6.658 2.587 11.371 1.00 97.75 198 ASP A N 1
ATOM 1559 C CA . ASP A 1 198 ? 6.937 2.880 12.788 1.00 97.75 198 ASP A CA 1
ATOM 1560 C C . ASP A 1 198 ? 5.752 3.547 13.523 1.00 97.75 198 ASP A C 1
ATOM 1562 O O . ASP A 1 198 ? 5.636 3.443 14.745 1.00 97.75 198 ASP A O 1
ATOM 1566 N N . ASN A 1 199 ? 4.835 4.168 12.776 1.00 98.00 199 ASN A N 1
ATOM 1567 C CA . ASN A 1 199 ? 3.589 4.771 13.250 1.00 98.00 199 ASN A CA 1
ATOM 1568 C C . ASN A 1 199 ? 2.354 3.893 12.966 1.00 98.00 199 ASN A C 1
ATOM 1570 O O . ASN A 1 199 ? 1.227 4.362 13.113 1.00 98.00 199 ASN A O 1
ATOM 1574 N N . SER A 1 200 ? 2.526 2.617 12.599 1.00 98.06 200 SER A N 1
ATOM 1575 C CA . SER A 1 200 ? 1.431 1.677 12.278 1.00 98.06 200 SER A CA 1
ATOM 1576 C C . SER A 1 200 ? 0.335 1.589 13.346 1.00 98.06 200 SER A C 1
ATOM 1578 O O . SER A 1 200 ? -0.815 1.317 13.019 1.00 98.06 200 SER A O 1
ATOM 1580 N N . LYS A 1 201 ? 0.633 1.901 14.614 1.00 97.69 201 LYS A N 1
ATOM 1581 C CA . LYS A 1 201 ? -0.377 1.981 15.685 1.00 97.69 201 LYS A CA 1
ATOM 1582 C C . LYS A 1 201 ? -1.512 2.970 15.397 1.00 97.69 201 LYS A C 1
ATOM 1584 O O . LYS A 1 201 ? -2.603 2.777 15.917 1.00 97.69 201 LYS A O 1
ATOM 1589 N N . LEU A 1 202 ? -1.287 3.985 14.558 1.00 98.38 202 LEU A N 1
ATOM 1590 C CA . LEU A 1 202 ? -2.328 4.928 14.130 1.00 98.38 202 LEU A CA 1
ATOM 1591 C C . LEU A 1 202 ? -3.458 4.250 13.339 1.00 98.38 202 LEU A C 1
ATOM 1593 O O . LEU A 1 202 ? -4.567 4.774 13.305 1.00 98.38 202 LEU A O 1
ATOM 1597 N N . ILE A 1 203 ? -3.215 3.066 12.763 1.00 98.25 203 ILE A N 1
ATOM 1598 C CA . ILE A 1 203 ? -4.245 2.265 12.086 1.00 98.25 203 ILE A CA 1
ATOM 1599 C C . ILE A 1 203 ? -5.405 1.942 13.036 1.00 98.25 203 ILE A C 1
ATOM 1601 O O . ILE A 1 203 ? -6.541 1.895 12.582 1.00 98.25 203 ILE A O 1
ATOM 1605 N N . ALA A 1 204 ? -5.150 1.803 14.345 1.00 97.06 204 ALA A N 1
ATOM 1606 C CA . ALA A 1 204 ? -6.188 1.541 15.345 1.00 97.06 204 ALA A CA 1
ATOM 1607 C C . ALA A 1 204 ? -7.260 2.645 15.423 1.00 97.06 204 ALA A C 1
ATOM 1609 O O . ALA A 1 204 ? -8.343 2.420 15.961 1.00 97.06 204 ALA A O 1
ATOM 1610 N N . GLU A 1 205 ? -6.985 3.841 14.890 1.00 97.38 205 GLU A N 1
ATOM 1611 C CA . GLU A 1 205 ? -7.981 4.907 14.825 1.00 97.38 205 GLU A CA 1
ATOM 1612 C C . GLU A 1 205 ? -8.965 4.761 13.673 1.00 97.38 205 GLU A C 1
ATOM 1614 O O . GLU A 1 205 ? -10.088 5.260 13.780 1.00 97.38 205 GLU A O 1
ATOM 1619 N N . ALA A 1 206 ? -8.555 4.089 12.598 1.00 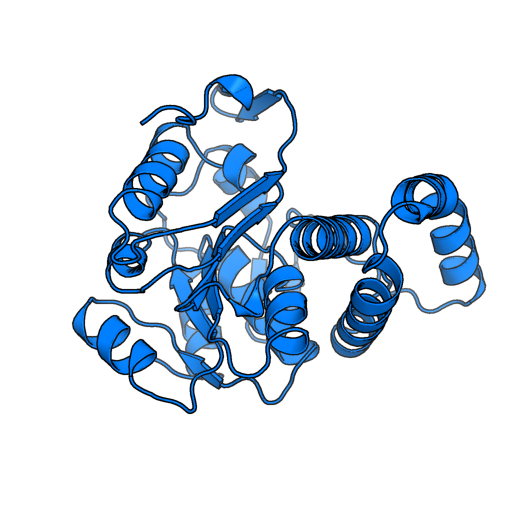96.75 206 ALA A N 1
ATOM 1620 C CA . ALA A 1 206 ? -9.365 3.910 11.411 1.00 96.75 206 ALA A CA 1
ATOM 1621 C C . ALA A 1 206 ? -10.354 2.760 11.594 1.00 96.75 206 ALA A C 1
ATOM 1623 O O . ALA A 1 206 ? -10.020 1.723 12.151 1.00 96.75 206 ALA A O 1
ATOM 1624 N N . ASN A 1 207 ? -11.562 2.926 11.063 1.00 96.75 207 ASN A N 1
ATOM 1625 C CA . ASN A 1 207 ? -12.512 1.832 10.930 1.00 96.75 207 ASN A CA 1
ATOM 1626 C C . ASN A 1 207 ? -12.130 1.008 9.688 1.00 96.75 207 ASN A C 1
ATOM 1628 O O . ASN A 1 207 ? -12.546 1.358 8.591 1.00 96.75 207 ASN A O 1
ATOM 1632 N N . VAL A 1 208 ? -11.257 0.003 9.795 1.00 98.25 208 VAL A N 1
ATOM 1633 C CA . VAL A 1 208 ? -10.793 -0.748 8.605 1.00 98.25 208 VAL A CA 1
ATOM 1634 C C . VAL A 1 208 ? -11.862 -1.748 8.152 1.00 98.25 208 VAL A C 1
ATOM 1636 O O . VAL A 1 208 ? -12.238 -2.628 8.916 1.00 98.25 208 VAL A O 1
ATOM 1639 N N . GLY A 1 209 ? -12.365 -1.635 6.923 1.00 97.81 209 GLY A N 1
ATOM 1640 C CA . GLY A 1 209 ? -13.317 -2.595 6.343 1.00 97.81 209 GLY A CA 1
ATOM 1641 C C . GLY A 1 209 ? -12.618 -3.731 5.604 1.00 97.81 209 GLY A C 1
ATOM 1642 O O . GLY A 1 209 ? -12.903 -4.911 5.816 1.00 97.81 209 GLY A O 1
ATOM 1643 N N . LEU A 1 210 ? -11.643 -3.371 4.772 1.00 98.50 210 LEU A N 1
ATOM 1644 C CA . LEU A 1 210 ? -10.815 -4.301 4.012 1.00 98.50 210 LEU A CA 1
ATOM 1645 C C . LEU A 1 210 ? -9.345 -3.974 4.243 1.00 98.50 210 LEU A C 1
ATOM 1647 O O . LEU A 1 210 ? -8.920 -2.849 4.012 1.00 98.50 210 LEU A O 1
ATOM 1651 N N . ALA A 1 211 ? -8.553 -4.967 4.623 1.00 98.56 211 ALA A N 1
ATOM 1652 C CA . ALA A 1 211 ? -7.102 -4.901 4.623 1.00 98.56 211 ALA A CA 1
ATOM 1653 C C . ALA A 1 211 ? -6.529 -5.793 3.517 1.00 98.56 211 ALA A C 1
ATOM 1655 O O . ALA A 1 211 ? -7.006 -6.908 3.288 1.00 98.56 211 ALA A O 1
ATOM 1656 N N . VAL A 1 212 ? -5.484 -5.318 2.844 1.00 98.62 212 VAL A N 1
ATOM 1657 C CA . VAL A 1 212 ? -4.798 -6.039 1.771 1.00 98.62 212 VAL A CA 1
ATOM 1658 C C . VAL A 1 212 ? -3.291 -6.006 2.006 1.00 98.62 212 VAL A C 1
ATOM 1660 O O . VAL A 1 212 ? -2.702 -4.937 2.149 1.00 98.62 212 VAL A O 1
ATOM 1663 N N . ALA A 1 213 ? -2.663 -7.181 2.012 1.00 97.81 213 ALA A N 1
ATOM 1664 C CA . ALA A 1 213 ? -1.211 -7.338 2.053 1.00 97.81 213 ALA A CA 1
ATOM 1665 C C . ALA A 1 213 ? -0.773 -8.333 0.970 1.00 97.81 213 ALA A C 1
ATOM 1667 O O . ALA A 1 213 ? -1.097 -9.523 1.035 1.00 97.81 213 ALA A O 1
ATOM 1668 N N . LEU A 1 214 ? -0.040 -7.859 -0.039 1.00 94.69 214 LEU A N 1
ATOM 1669 C CA . LEU A 1 214 ? 0.480 -8.696 -1.122 1.00 94.69 214 LEU A CA 1
ATOM 1670 C C . LEU A 1 214 ? 2.007 -8.713 -1.055 1.00 94.69 214 LEU A C 1
ATOM 1672 O O . LEU A 1 214 ? 2.644 -7.698 -1.289 1.00 94.69 214 LEU A O 1
ATOM 1676 N N . HIS A 1 215 ? 2.586 -9.870 -0.742 1.00 90.56 215 HIS A N 1
ATOM 1677 C CA . HIS A 1 215 ? 4.023 -10.156 -0.617 1.00 90.56 215 HIS A CA 1
ATOM 1678 C C . HIS A 1 215 ? 4.786 -9.411 0.492 1.00 90.56 215 HIS A C 1
ATOM 1680 O O . HIS A 1 215 ? 5.843 -9.883 0.909 1.00 90.56 215 HIS A O 1
ATOM 1686 N N . SER A 1 216 ? 4.227 -8.325 1.019 1.00 92.38 216 SER A N 1
ATOM 1687 C CA . SER A 1 216 ? 4.866 -7.449 2.000 1.00 92.38 216 SER A CA 1
ATOM 1688 C C . SER A 1 216 ? 5.139 -8.109 3.352 1.00 92.38 216 SER A C 1
ATOM 1690 O O . SER A 1 216 ? 6.194 -7.890 3.940 1.00 92.38 216 SER A O 1
ATOM 1692 N N . MET A 1 217 ? 4.240 -8.960 3.858 1.00 95.00 217 MET A N 1
ATOM 1693 C CA . MET A 1 217 ? 4.426 -9.577 5.182 1.00 95.00 217 MET A CA 1
ATOM 1694 C C . MET A 1 217 ? 5.649 -10.497 5.245 1.00 95.00 217 MET A C 1
ATOM 1696 O O . MET A 1 217 ? 6.248 -10.636 6.301 1.00 95.00 217 MET A O 1
ATOM 1700 N N . GLN A 1 218 ? 6.077 -11.089 4.128 1.00 93.38 218 GLN A N 1
ATOM 1701 C CA . GLN A 1 218 ? 7.305 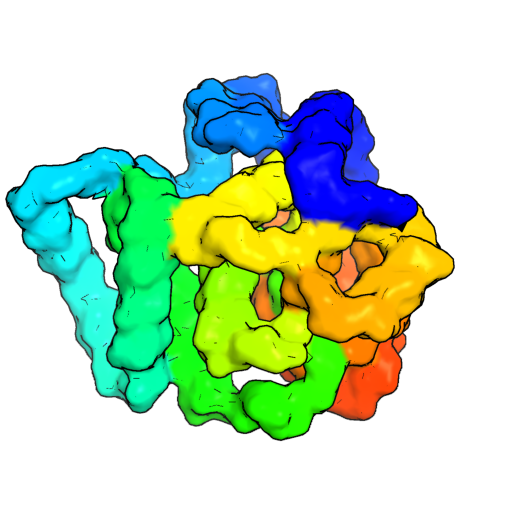-11.895 4.089 1.00 93.38 218 GLN A CA 1
ATOM 1702 C C . GLN A 1 218 ? 8.601 -11.094 4.014 1.00 93.38 218 GLN A C 1
ATOM 1704 O O . GLN A 1 218 ? 9.692 -11.655 3.920 1.00 93.38 218 GLN A O 1
ATOM 1709 N N . GLU A 1 219 ? 8.496 -9.778 4.031 1.00 94.06 219 GLU A N 1
ATOM 1710 C CA . GLU A 1 219 ? 9.620 -8.853 4.095 1.00 94.06 219 GLU A CA 1
ATOM 1711 C C . GLU A 1 219 ? 9.710 -8.218 5.488 1.00 94.06 219 GLU A C 1
ATOM 1713 O O . GLU A 1 219 ? 10.503 -7.310 5.709 1.00 94.06 219 GLU A O 1
ATOM 1718 N N . MET A 1 220 ? 8.911 -8.708 6.438 1.00 96.44 220 MET A N 1
ATOM 1719 C CA . MET A 1 220 ? 8.819 -8.247 7.818 1.00 96.44 220 MET A CA 1
ATOM 1720 C C . MET A 1 220 ? 9.259 -9.359 8.772 1.00 96.44 220 MET A C 1
ATOM 1722 O O . MET A 1 220 ? 9.179 -10.541 8.441 1.00 96.44 220 MET A O 1
ATOM 1726 N N . THR A 1 221 ? 9.689 -8.979 9.972 1.00 97.69 221 THR A N 1
ATOM 1727 C CA . THR A 1 221 ? 9.938 -9.925 11.069 1.00 97.69 221 THR A CA 1
ATOM 1728 C C . THR A 1 221 ? 8.617 -10.486 11.601 1.00 97.69 221 THR A C 1
ATOM 1730 O O . THR A 1 221 ? 7.563 -9.848 11.473 1.00 97.69 221 THR A O 1
ATOM 1733 N N . ASN A 1 222 ? 8.637 -11.640 12.274 1.00 97.69 222 ASN A N 1
ATOM 1734 C CA . ASN A 1 222 ? 7.420 -12.227 12.848 1.00 97.69 222 ASN A CA 1
ATOM 1735 C C . ASN A 1 222 ? 6.750 -11.298 13.877 1.00 97.69 222 ASN A C 1
ATOM 1737 O O . ASN A 1 222 ? 5.525 -11.299 14.009 1.00 97.69 222 ASN A O 1
ATOM 1741 N N . SER A 1 223 ? 7.527 -10.470 14.586 1.00 97.31 223 SER A N 1
ATOM 1742 C CA . SER A 1 223 ? 6.993 -9.504 15.555 1.00 97.31 223 SER A CA 1
ATOM 1743 C C . SER A 1 223 ? 6.201 -8.376 14.887 1.00 97.31 223 SER A C 1
ATOM 1745 O O . SER A 1 223 ? 5.141 -7.996 15.390 1.00 97.31 223 SER A O 1
ATOM 1747 N N . VAL A 1 224 ? 6.666 -7.879 13.737 1.00 98.00 224 VAL A N 1
ATOM 1748 C CA . VAL A 1 224 ? 5.953 -6.873 12.936 1.00 98.00 224 VAL A CA 1
ATOM 1749 C C . VAL A 1 224 ? 4.724 -7.486 12.263 1.00 98.00 224 VAL A C 1
ATOM 1751 O O . VAL A 1 224 ? 3.659 -6.878 12.270 1.00 98.00 224 VAL A O 1
ATOM 1754 N N . ILE A 1 225 ? 4.818 -8.715 11.746 1.00 98.25 225 ILE A N 1
ATOM 1755 C CA . ILE A 1 225 ? 3.642 -9.427 11.221 1.00 98.25 225 ILE A CA 1
ATOM 1756 C C . ILE A 1 225 ? 2.586 -9.537 12.322 1.00 98.25 225 ILE A C 1
ATOM 1758 O O . ILE A 1 225 ? 1.444 -9.124 12.127 1.00 98.25 225 ILE A O 1
ATOM 1762 N N . LYS A 1 226 ? 2.974 -10.014 13.512 1.00 97.75 226 LYS A N 1
ATOM 1763 C CA . LYS A 1 226 ? 2.061 -10.143 14.649 1.00 97.75 226 LYS A CA 1
ATOM 1764 C C . LYS A 1 226 ? 1.394 -8.816 15.014 1.00 97.75 226 LYS A C 1
ATOM 1766 O O . LYS A 1 226 ? 0.191 -8.811 15.258 1.00 97.75 226 LYS A O 1
ATOM 1771 N N . SER A 1 227 ? 2.128 -7.703 15.018 1.00 97.81 227 SER A N 1
ATOM 1772 C CA . SER A 1 227 ? 1.548 -6.405 15.375 1.00 97.81 227 SER A CA 1
ATOM 1773 C C . SER A 1 227 ? 0.454 -5.960 14.397 1.00 97.81 227 SER A C 1
ATOM 1775 O O . SER A 1 227 ? -0.565 -5.439 14.844 1.00 97.81 227 SER A O 1
ATOM 1777 N N . TYR A 1 228 ? 0.590 -6.227 13.093 1.00 98.12 228 TYR A N 1
ATOM 1778 C CA . TYR A 1 228 ? -0.483 -5.960 12.128 1.00 98.12 228 TYR A CA 1
ATOM 1779 C C . TYR A 1 228 ? -1.716 -6.835 12.367 1.00 98.12 228 TYR A C 1
ATOM 1781 O O . TYR A 1 228 ? -2.834 -6.328 12.321 1.00 98.12 228 TYR A O 1
ATOM 1789 N N . PHE A 1 229 ? -1.542 -8.124 12.671 1.00 97.62 229 PHE A N 1
ATOM 1790 C CA . PHE A 1 229 ? -2.671 -8.990 13.031 1.00 97.62 229 PHE A CA 1
ATOM 1791 C C . PHE A 1 229 ? -3.374 -8.514 14.310 1.00 97.62 229 PHE A C 1
ATOM 1793 O O . PHE A 1 229 ? -4.603 -8.468 14.346 1.00 97.62 229 PHE A O 1
ATOM 1800 N N . ASP A 1 230 ? -2.613 -8.109 15.331 1.00 96.88 230 ASP A N 1
ATOM 1801 C CA . ASP A 1 230 ? -3.162 -7.550 16.569 1.00 96.88 230 ASP A CA 1
ATOM 1802 C C . ASP A 1 230 ? -3.964 -6.260 16.288 1.00 96.88 230 ASP A C 1
ATOM 1804 O O . ASP A 1 230 ? -5.072 -6.103 16.802 1.00 96.88 230 ASP A O 1
ATOM 1808 N N . LEU A 1 231 ? -3.458 -5.369 15.422 1.00 96.94 231 LEU A N 1
ATOM 1809 C CA . LEU A 1 231 ? -4.156 -4.142 15.010 1.00 96.94 231 LEU A CA 1
ATOM 1810 C C . LEU A 1 231 ? -5.462 -4.434 14.261 1.00 96.94 231 LEU A C 1
ATOM 1812 O O . LEU A 1 231 ? -6.480 -3.811 14.547 1.00 96.94 231 LEU A O 1
ATOM 1816 N N . LEU A 1 232 ? -5.455 -5.388 13.326 1.00 96.25 232 LEU A N 1
ATOM 1817 C CA . LEU A 1 232 ? -6.647 -5.745 12.548 1.00 96.25 232 LEU A CA 1
ATOM 1818 C C . LEU A 1 232 ? -7.736 -6.408 13.402 1.00 96.25 232 LEU A C 1
ATOM 1820 O O . LEU A 1 232 ? -8.921 -6.252 13.112 1.00 96.25 232 LEU A O 1
ATOM 1824 N N . ARG A 1 233 ? -7.349 -7.132 14.456 1.00 93.81 233 ARG A N 1
ATOM 1825 C CA . ARG A 1 233 ? -8.280 -7.749 15.417 1.00 93.81 233 ARG A CA 1
ATOM 1826 C C . ARG A 1 233 ? -8.822 -6.764 16.435 1.00 93.81 233 ARG A C 1
ATOM 1828 O O . ARG A 1 233 ? -9.974 -6.879 16.826 1.00 93.81 233 ARG A O 1
ATOM 1835 N N . GLY A 1 234 ? -7.988 -5.820 16.863 1.00 93.56 234 GLY A N 1
ATOM 1836 C CA . GLY A 1 234 ? -8.381 -4.715 17.734 1.00 93.56 234 GLY A CA 1
ATOM 1837 C C . GLY A 1 234 ? -9.056 -3.558 16.993 1.00 93.56 234 GLY A C 1
ATOM 1838 O O . GLY A 1 234 ? -9.241 -2.496 17.583 1.00 93.56 234 GLY A O 1
ATOM 1839 N N . ASN A 1 235 ? -9.369 -3.733 15.707 1.00 93.50 235 ASN A N 1
ATOM 1840 C CA . ASN A 1 235 ? -9.984 -2.717 14.869 1.00 93.50 235 ASN A CA 1
ATOM 1841 C C . ASN A 1 235 ? -11.376 -2.323 15.391 1.00 93.50 235 ASN A C 1
ATOM 1843 O O . ASN A 1 235 ? -12.095 -3.143 15.955 1.00 93.50 235 ASN A O 1
ATOM 1847 N N . LYS A 1 236 ? -11.773 -1.066 15.162 1.00 90.56 236 LYS A N 1
ATOM 1848 C CA . LYS A 1 236 ? -13.073 -0.532 15.603 1.00 90.56 236 LYS A CA 1
ATOM 1849 C C . LYS A 1 236 ? -14.262 -1.074 14.797 1.00 90.56 236 LYS A C 1
ATOM 1851 O O . LYS A 1 236 ? -15.398 -0.852 15.201 1.00 90.56 236 LYS A O 1
ATOM 1856 N N . ASN A 1 237 ? -14.003 -1.744 13.672 1.00 91.81 237 ASN A N 1
ATOM 1857 C CA . ASN A 1 237 ? -15.043 -2.331 12.835 1.00 91.81 237 ASN A CA 1
ATOM 1858 C C . ASN A 1 237 ? -15.530 -3.654 13.413 1.00 91.81 237 ASN A C 1
ATOM 1860 O O . ASN A 1 237 ? -14.718 -4.502 13.782 1.00 91.81 237 ASN A O 1
ATOM 1864 N N . ASP A 1 238 ? -16.839 -3.884 13.362 1.00 87.00 238 ASP A N 1
ATOM 1865 C CA . ASP A 1 238 ? -17.430 -5.174 13.722 1.00 87.00 238 ASP A CA 1
ATOM 1866 C C . ASP A 1 238 ? -16.962 -6.295 12.781 1.00 87.00 238 ASP A C 1
ATOM 1868 O O . ASP A 1 238 ? -16.947 -7.474 13.151 1.00 87.00 238 ASP A O 1
ATOM 1872 N N . ARG A 1 239 ? -16.602 -5.945 11.537 1.00 90.19 239 ARG A N 1
ATOM 1873 C CA . ARG A 1 239 ? -16.110 -6.889 10.529 1.00 90.19 239 ARG A CA 1
ATOM 1874 C C . ARG A 1 239 ? -14.980 -6.288 9.704 1.00 90.19 239 ARG A C 1
ATOM 1876 O O . ARG A 1 239 ? -15.190 -5.354 8.942 1.00 90.19 239 ARG A O 1
ATOM 1883 N N . THR A 1 240 ? -13.814 -6.921 9.780 1.00 95.06 240 THR A N 1
ATOM 1884 C CA . THR A 1 240 ? -12.660 -6.620 8.925 1.00 95.06 240 THR A CA 1
ATOM 1885 C C . THR A 1 240 ? -12.378 -7.814 8.022 1.00 95.06 240 THR A C 1
ATOM 1887 O O . THR A 1 240 ? -12.110 -8.913 8.512 1.00 95.06 240 THR A O 1
ATOM 1890 N N . ALA A 1 241 ? -12.393 -7.619 6.706 1.00 96.75 241 ALA A N 1
ATOM 1891 C CA . ALA A 1 241 ? -11.856 -8.602 5.772 1.00 96.75 241 ALA A CA 1
ATOM 1892 C C . ALA A 1 241 ? -10.342 -8.404 5.629 1.00 96.75 241 ALA A C 1
ATOM 1894 O O . ALA A 1 241 ? -9.881 -7.276 5.475 1.00 96.75 241 ALA A O 1
ATOM 1895 N N . PHE A 1 242 ? -9.562 -9.487 5.631 1.00 97.31 242 PHE A N 1
ATOM 1896 C CA . PHE A 1 242 ? -8.124 -9.417 5.377 1.00 97.31 242 PHE A CA 1
ATOM 1897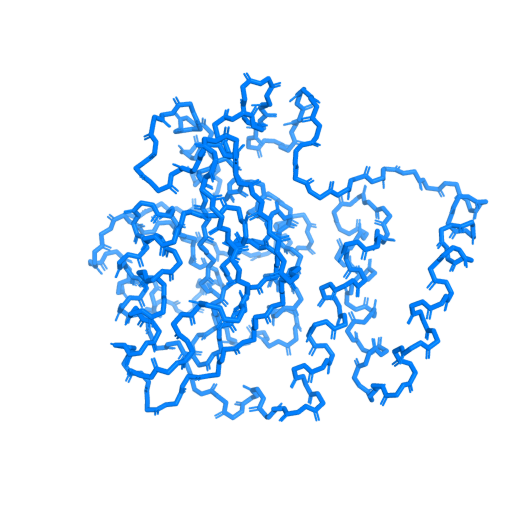 C C . PHE A 1 242 ? -7.729 -10.343 4.226 1.00 97.31 242 PHE A C 1
ATOM 1899 O O . PHE A 1 242 ? -7.812 -11.565 4.342 1.00 97.31 242 PHE A O 1
ATOM 1906 N N . TYR A 1 243 ? -7.292 -9.756 3.110 1.00 97.69 243 TYR A N 1
ATOM 1907 C CA . TYR A 1 243 ? -6.720 -10.492 1.989 1.00 97.69 243 TYR A CA 1
ATOM 1908 C C . TYR A 1 243 ? -5.195 -10.453 2.058 1.00 97.69 243 TYR A C 1
ATOM 1910 O O . TYR A 1 243 ? -4.571 -9.399 1.928 1.00 97.69 243 TYR A O 1
ATOM 1918 N N . CYS A 1 244 ? -4.592 -11.624 2.235 1.00 96.56 244 CYS A N 1
ATOM 1919 C CA . CYS A 1 244 ? -3.158 -11.775 2.413 1.00 96.56 244 CYS A CA 1
ATOM 1920 C C . CYS A 1 244 ? -2.608 -12.799 1.421 1.00 96.56 244 CYS A C 1
ATOM 1922 O O . CYS A 1 244 ? -2.989 -13.969 1.451 1.00 96.56 244 CYS A O 1
ATOM 1924 N N . LEU A 1 245 ? -1.699 -12.365 0.547 1.00 94.75 245 LEU A N 1
ATOM 1925 C CA . LEU A 1 245 ? -1.059 -13.223 -0.447 1.00 94.75 245 LEU A CA 1
ATOM 1926 C C . LEU A 1 245 ? 0.451 -13.153 -0.277 1.00 94.75 245 LEU A C 1
ATOM 1928 O O . LEU A 1 245 ? 1.066 -12.147 -0.599 1.00 94.75 245 LEU A O 1
ATOM 1932 N N . ASN A 1 246 ? 1.062 -14.237 0.177 1.00 94.12 246 ASN A N 1
ATOM 1933 C CA . ASN A 1 246 ? 2.507 -14.340 0.346 1.00 94.12 246 ASN A CA 1
ATOM 1934 C C . ASN A 1 246 ? 3.000 -15.689 -0.204 1.00 94.12 246 ASN A C 1
ATOM 1936 O O . ASN A 1 246 ? 2.206 -16.567 -0.543 1.00 94.12 246 ASN A O 1
ATOM 1940 N N . ARG A 1 247 ? 4.319 -15.865 -0.335 1.00 92.75 247 ARG A N 1
ATOM 1941 C CA . ARG A 1 247 ? 4.922 -17.184 -0.609 1.00 92.75 247 ARG A CA 1
ATOM 1942 C C . ARG A 1 247 ? 4.664 -18.102 0.591 1.00 92.75 247 ARG A C 1
ATOM 1944 O O . ARG A 1 247 ? 4.321 -17.635 1.666 1.00 92.75 247 ARG A O 1
ATOM 1951 N N . ILE A 1 248 ? 4.906 -19.402 0.459 1.00 96.44 248 ILE A N 1
ATOM 1952 C CA . ILE A 1 248 ? 4.740 -20.334 1.592 1.00 96.44 248 ILE A CA 1
ATOM 1953 C C . ILE A 1 248 ? 5.839 -20.138 2.653 1.00 96.44 248 ILE A C 1
ATOM 1955 O O . ILE A 1 248 ? 5.568 -20.233 3.847 1.00 96.44 248 ILE A O 1
ATOM 1959 N N . TYR A 1 249 ? 7.061 -19.822 2.220 1.00 96.75 249 TYR A N 1
ATOM 1960 C CA . TYR A 1 249 ? 8.245 -19.702 3.070 1.00 96.75 249 TYR A CA 1
ATOM 1961 C C . TYR A 1 249 ? 9.215 -18.650 2.518 1.00 96.75 249 TYR A C 1
ATOM 1963 O O . TYR A 1 249 ? 9.386 -18.548 1.296 1.00 96.75 249 TYR A O 1
ATOM 1971 N N . LYS A 1 250 ? 9.872 -17.909 3.414 1.00 95.94 250 LYS A N 1
ATOM 1972 C CA . LYS A 1 250 ? 11.042 -17.068 3.135 1.00 95.94 250 LYS A CA 1
ATOM 1973 C C . LYS A 1 250 ? 11.941 -17.035 4.373 1.00 95.94 250 LYS A C 1
ATOM 1975 O O . LYS A 1 250 ? 11.433 -16.981 5.484 1.00 95.94 250 LYS A O 1
ATOM 1980 N N . GLN A 1 251 ? 13.254 -17.047 4.168 1.00 96.88 251 GLN A N 1
ATOM 1981 C CA . GLN A 1 251 ? 14.231 -16.751 5.213 1.00 96.88 251 GLN A CA 1
ATOM 1982 C C . GLN A 1 251 ? 14.746 -15.326 5.009 1.00 96.88 251 GLN A C 1
ATOM 1984 O O . GLN A 1 251 ? 15.057 -14.951 3.874 1.00 96.88 251 GLN A O 1
ATOM 1989 N N . LEU A 1 252 ? 14.780 -14.533 6.076 1.00 96.25 252 LEU A N 1
ATOM 1990 C CA . LEU A 1 252 ? 15.381 -13.201 6.081 1.00 96.25 252 LEU A CA 1
ATOM 1991 C C . LEU A 1 252 ? 16.914 -13.304 6.178 1.00 96.25 252 LEU A C 1
ATOM 1993 O O . LEU A 1 252 ? 17.455 -14.374 6.466 1.00 96.25 252 LEU A O 1
ATOM 1997 N N . TYR A 1 253 ? 17.634 -12.211 5.913 1.00 95.31 253 TYR A N 1
ATOM 1998 C CA . TYR A 1 253 ? 19.104 -12.243 5.846 1.00 95.31 253 TYR A CA 1
ATOM 1999 C C . TYR A 1 253 ? 19.772 -12.485 7.211 1.00 95.31 253 TYR A C 1
ATOM 2001 O O . TYR A 1 253 ? 20.878 -13.016 7.261 1.00 95.31 253 TYR A O 1
ATOM 2009 N N . ASP A 1 254 ? 19.086 -12.172 8.310 1.00 95.94 254 ASP A N 1
ATOM 2010 C CA . ASP A 1 254 ? 19.490 -12.513 9.684 1.00 95.94 254 ASP A CA 1
ATOM 2011 C C . ASP A 1 254 ? 19.163 -13.963 10.100 1.00 95.94 254 ASP A C 1
ATOM 2013 O O . ASP A 1 254 ? 19.469 -14.371 11.221 1.00 95.94 254 ASP A O 1
ATOM 2017 N N . GLY A 1 255 ? 18.565 -14.757 9.206 1.00 97.06 255 GLY A N 1
ATOM 2018 C CA . GLY A 1 255 ? 18.192 -16.145 9.457 1.00 97.06 255 GLY A CA 1
ATOM 2019 C C . GLY A 1 255 ? 16.763 -16.352 9.960 1.00 97.06 255 GLY A C 1
ATOM 2020 O O . GLY A 1 255 ? 16.354 -17.513 10.054 1.00 97.06 255 GLY A O 1
ATOM 2021 N N . GLU A 1 256 ? 15.990 -15.295 10.245 1.00 97.69 256 GLU A N 1
ATOM 2022 C CA . GLU A 1 256 ? 14.599 -15.433 10.685 1.00 97.69 256 GLU A CA 1
ATOM 2023 C C . GLU A 1 256 ? 13.744 -16.107 9.599 1.00 97.69 256 GLU A C 1
ATOM 2025 O O . GLU A 1 256 ? 13.715 -15.696 8.436 1.00 97.69 256 GLU A O 1
ATOM 2030 N N . GLU A 1 257 ? 13.036 -17.171 9.977 1.00 97.75 257 GLU A N 1
ATOM 2031 C CA . GLU A 1 257 ? 12.147 -17.903 9.080 1.00 97.75 257 GLU A CA 1
ATOM 2032 C C . GLU A 1 257 ? 10.726 -17.336 9.144 1.00 97.75 257 GLU A C 1
ATOM 2034 O O . GLU A 1 257 ? 10.099 -17.293 10.204 1.00 97.75 257 GLU A O 1
ATOM 2039 N N . ILE A 1 258 ? 10.189 -16.970 7.983 1.00 97.62 258 ILE A N 1
ATOM 2040 C CA . ILE A 1 258 ? 8.826 -16.475 7.817 1.00 97.62 258 ILE A CA 1
ATOM 2041 C C . ILE A 1 258 ? 8.008 -17.521 7.056 1.00 97.62 258 ILE A C 1
ATOM 2043 O O . ILE A 1 258 ? 8.179 -17.730 5.848 1.00 97.62 258 ILE A O 1
ATOM 2047 N N . LYS A 1 259 ? 7.094 -18.183 7.766 1.00 97.38 259 LYS A N 1
ATOM 2048 C CA . LYS A 1 259 ? 6.231 -19.256 7.250 1.00 97.38 259 LYS A CA 1
ATOM 2049 C C . LYS A 1 259 ? 4.789 -18.774 7.202 1.00 97.38 259 LYS A C 1
ATOM 2051 O O . LYS A 1 259 ? 4.229 -18.380 8.215 1.00 97.38 259 LYS A O 1
ATOM 2056 N N . PHE A 1 260 ? 4.170 -18.829 6.024 1.00 97.06 260 PHE A N 1
ATOM 2057 C CA . PHE A 1 260 ? 2.822 -18.288 5.820 1.00 97.06 260 PHE A CA 1
ATOM 2058 C C . PHE A 1 260 ? 1.780 -18.929 6.734 1.00 97.06 260 PHE A C 1
ATOM 2060 O O . PHE A 1 260 ? 0.944 -18.235 7.300 1.00 97.06 260 PHE A O 1
ATOM 2067 N N . PHE A 1 261 ? 1.837 -20.250 6.904 1.00 96.50 261 PHE A N 1
ATOM 2068 C CA . PHE A 1 261 ? 0.896 -20.979 7.756 1.00 96.50 261 PHE A CA 1
ATOM 2069 C C . PHE A 1 261 ? 1.120 -20.743 9.257 1.00 96.50 261 PHE A C 1
ATOM 2071 O O . PHE A 1 261 ? 0.220 -21.040 10.037 1.00 96.50 261 PHE A O 1
ATOM 2078 N N . ASP A 1 262 ? 2.255 -20.148 9.633 1.00 96.62 262 ASP A N 1
ATOM 2079 C CA . ASP A 1 262 ? 2.596 -19.816 11.019 1.00 96.62 262 ASP A CA 1
ATOM 2080 C C . ASP A 1 262 ? 2.237 -18.363 11.367 1.00 96.62 262 ASP A C 1
ATOM 2082 O O . ASP A 1 262 ? 2.441 -17.928 12.502 1.00 96.62 262 ASP A O 1
ATOM 2086 N N . PHE A 1 263 ? 1.685 -17.590 10.420 1.00 97.38 263 PHE A N 1
ATOM 2087 C CA . PHE A 1 263 ? 1.134 -16.278 10.756 1.00 97.38 263 PHE A CA 1
ATOM 2088 C C . PHE A 1 263 ? 0.022 -16.435 11.801 1.00 97.38 263 PHE A C 1
ATOM 2090 O O . PHE A 1 263 ? -0.612 -17.494 11.869 1.00 97.38 263 PHE A O 1
ATOM 2097 N N . PRO A 1 264 ? -0.271 -15.389 12.596 1.00 96.38 264 PRO A N 1
ATOM 2098 C CA . PRO A 1 264 ? -1.351 -15.430 13.574 1.00 96.38 264 PRO A CA 1
ATOM 2099 C C . PRO A 1 264 ? -2.726 -15.465 12.886 1.00 96.38 264 PRO A C 1
ATOM 2101 O O . PRO A 1 264 ? -3.464 -14.497 12.921 1.00 96.38 264 PRO A O 1
ATOM 2104 N N . TRP A 1 265 ? -3.107 -16.559 12.227 1.00 94.12 265 TRP A N 1
ATOM 2105 C CA . TRP A 1 265 ? -4.427 -16.700 11.604 1.00 94.12 265 TRP A CA 1
ATOM 2106 C C . TRP A 1 265 ? -5.515 -16.897 12.655 1.00 94.12 265 TRP A C 1
ATOM 2108 O O . TRP A 1 265 ? -6.589 -16.305 12.557 1.00 94.12 265 TRP A O 1
ATOM 2118 N N . SER A 1 266 ? -5.209 -17.679 13.692 1.00 87.50 266 SER A N 1
ATOM 2119 C CA . SER A 1 266 ? -6.116 -17.967 14.805 1.00 87.50 266 SER A CA 1
ATOM 2120 C C . SER A 1 266 ? -6.112 -16.835 15.840 1.00 87.50 266 SER A C 1
ATOM 2122 O O . SER A 1 266 ? -5.014 -16.360 16.162 1.00 87.50 266 SER A O 1
ATOM 2124 N N . PRO A 1 267 ? -7.289 -16.385 16.323 1.00 68.19 267 PRO A N 1
ATOM 2125 C CA . PRO A 1 267 ? -7.424 -15.358 17.359 1.00 68.19 267 PRO A CA 1
ATOM 2126 C C . PRO A 1 267 ? -6.584 -15.629 18.605 1.00 68.19 267 PRO A C 1
ATOM 2128 O O . PRO A 1 267 ? -6.548 -16.799 19.049 1.00 68.19 267 PRO A O 1
#

pLDDT: mean 92.34, std 8.33, range [59.66, 98.75]

Radius of gyration: 17.62 Å; chains: 1; bounding box: 43×40×48 Å

Foldseek 3Di:
DDKDLVLLQVLLVCVPPDFPFAFLLNVVLPVFWAAHLLGDIGDDDSFDDFALDDDPVVLVVQCVVCVVVVVVCVPQPCLVVLVVLLCLLCVLLSTHSHPLLSVLSSLVSVCVRPDPLVPQDWAEEEEQPQQLSNVLSCCVVPVQHAYEYEEASRSLSNNSSSSCSSPVLAMEAEDPDLVSLLVLRPDSSHRYYYYYLSRCLSLQNTQAREYEYAANLLSTALVSLQVVVVSQVSHPHPHYHYRYHHDQWDARPVGGIDGPVPRPPDD

Organism: NCBI:txid408172